Protein AF-A0A967K920-F1 (afdb_monomer)

Nearest PDB structures (foldseek):
  4u1y-assembly1_A  TM=2.095E-01  e=6.177E-01  Rattus norvegicus
  4u1w-assembly1_C  TM=1.946E-01  e=2.085E+00  Rattus norvegicus
  5ide-assembly1_A  TM=2.435E-01  e=7.902E+00  Rattus norvegicus
  5idf-assembly1_C  TM=2.435E-01  e=7.902E+00  Rattus norvegicus
  5idf-assembly1_A  TM=2.435E-01  e=7.902E+00  Rattus norvegicus

Radius of gyration: 41.22 Å; Cα contacts (8 Å, |Δi|>4): 452; chains: 1; bounding box: 124×127×59 Å

Sequence (275 aa):
MLRKKKKQIPRHKKYRQRIAPKRKGRLFDITLIALSALVLILLGSTAIRLATGVTKEIKQELTILRVQIANGSGINGAAGKMADWVKKQSSETLKYDVIDITNFEGPPIPQTIVLVRDSMALSKTDMISQQLGIPKSNISMSEIENNFLALDITIVVGKDYEKYESHPELILTEVLNGCGIKGAANQFAIHLTQLSDEQMTFEITKTENFKNFDVSESMILIKTGKGEGVSARLARKLDIKENNIIDDRSGKEAPQSDLTIVVGHDWGKRLTASN

Foldseek 3Di:
DDDDDDDDDDDDDDDDDDPDPDPDDVVVVVVVVVVVVVVVVVVVVVVCCVVVVPPVPPVQAADEFEEEEAALAPDPCLSVLLVVLQQVLADPRYGYDHQYYYYDPDHAAAAKAKEFADPVVVVCLVVCCVSQVPDSVRYYYDHDPDPPVVGGMYIHHHNPSVLSNDQAAEFEEEEAQQQQDPCLSVVVLVLQQVVGDNHHGYDHPYYYYDPHNAAAAKAKEAQDVSLVVCVVVLCLQQVNDPVRYHHPNPDPDRDPGRMYIHQHPCSVVSSVRGD

Secondary structure (DSSP, 8-state):
--------PPP--------------HHHHHHHHHHHHHHHHHHHHHHHHHHTT-------PPEEEEEEEEE-SS-TTHHHHHHHHHHHT--SSEEEEEEEEEE-SSSPPSS-EEEE-SHHHHHTHHHHHHHHT--GGGEEE---S--TT--SEEEEE-TTGGGGT-PPEEEEEEEEE-S--TTHHHHHHHHHHHT--SSEEEEEEEEEE-SSS--SS-EEEE-SHHHHHHHHHHHHHHT--GGGEEE-TT-SS--S-SEEEEE-TTHHHHTT---

pLDDT: mean 85.79, std 14.51, range [40.69, 98.19]

Mean predicted aligned error: 16.42 Å

Solvent-accessible surface area (backbone atoms only — not comparable to full-atom values): 15591 Å² total; per-residue (Å²): 135,86,83,88,86,79,89,82,88,81,82,84,78,83,78,81,81,76,81,73,81,79,75,79,58,69,64,59,59,52,53,51,52,53,52,52,51,51,52,50,51,52,52,49,53,51,49,46,50,65,72,67,59,71,64,76,76,74,76,67,68,66,42,76,40,31,28,31,27,22,29,20,36,81,55,89,63,51,30,59,48,41,51,58,39,51,46,69,51,39,53,86,47,43,32,50,42,78,77,45,78,49,73,40,96,66,76,64,35,70,59,54,32,37,36,27,48,42,73,70,49,54,77,38,45,69,58,51,23,63,60,66,72,40,59,67,91,39,47,45,82,44,87,64,102,72,63,86,83,62,50,30,33,34,39,37,32,9,61,50,46,70,76,52,66,46,75,41,46,76,39,35,27,31,24,21,22,10,39,66,56,89,60,50,24,59,56,48,51,56,49,47,47,67,68,37,52,71,65,33,34,52,42,74,73,45,73,49,73,37,98,54,51,77,31,66,63,41,33,41,34,24,38,37,74,71,21,55,78,44,45,70,60,52,26,60,48,40,70,38,56,75,90,36,54,41,88,53,62,84,60,98,60,86,67,89,30,21,29,37,39,40,35,11,66,46,44,74,60,34,76,70,42,77,129

Structure (mmCIF, N/CA/C/O backbone):
data_AF-A0A967K920-F1
#
_entry.id   AF-A0A967K920-F1
#
loop_
_atom_site.group_PDB
_atom_site.id
_atom_site.type_symbol
_atom_site.label_atom_id
_atom_site.label_alt_id
_atom_site.label_comp_id
_atom_site.label_asym_id
_atom_site.label_entity_id
_atom_site.label_seq_id
_atom_site.pdbx_PDB_ins_code
_atom_site.Cartn_x
_atom_site.Cartn_y
_atom_site.Cartn_z
_atom_site.occupancy
_atom_site.B_iso_or_equiv
_atom_site.auth_seq_id
_atom_site.auth_comp_id
_atom_site.auth_asym_id
_atom_site.auth_atom_id
_atom_site.pdbx_PDB_model_num
ATOM 1 N N . MET A 1 1 ? 92.019 106.191 -26.341 1.00 41.38 1 MET A N 1
ATOM 2 C CA . MET A 1 1 ? 92.728 106.244 -25.040 1.00 41.38 1 MET A CA 1
ATOM 3 C C . MET A 1 1 ? 91.702 106.200 -23.908 1.00 41.38 1 MET A C 1
ATOM 5 O O . MET A 1 1 ? 90.679 106.846 -24.047 1.00 41.38 1 MET A O 1
ATOM 9 N N . LEU A 1 2 ? 92.025 105.487 -22.817 1.00 42.81 2 LEU A N 1
ATOM 10 C CA . LEU A 1 2 ? 91.418 105.524 -21.463 1.00 42.81 2 LEU A CA 1
ATOM 11 C C . LEU A 1 2 ? 90.021 104.882 -21.291 1.00 42.81 2 LEU A C 1
ATOM 13 O O . LEU A 1 2 ? 89.016 105.387 -21.759 1.00 42.81 2 LEU A O 1
ATOM 17 N N . ARG A 1 3 ? 89.932 103.656 -20.753 1.00 40.69 3 ARG A N 1
ATOM 18 C CA . ARG A 1 3 ? 90.040 103.208 -19.336 1.00 40.69 3 ARG A CA 1
ATOM 19 C C . ARG A 1 3 ? 88.731 103.330 -18.535 1.00 40.69 3 ARG A C 1
ATOM 21 O O . ARG A 1 3 ? 88.373 104.401 -18.075 1.00 40.69 3 ARG A O 1
ATOM 28 N N . LYS A 1 4 ? 88.211 102.136 -18.211 1.00 48.41 4 LYS A N 1
ATOM 29 C CA . LYS A 1 4 ? 87.633 101.678 -16.929 1.00 48.41 4 LYS A CA 1
ATOM 30 C C . LYS A 1 4 ? 86.486 102.498 -16.321 1.00 48.41 4 LYS A C 1
ATOM 32 O O . LYS A 1 4 ? 86.715 103.578 -15.796 1.00 48.41 4 LYS A O 1
ATOM 37 N N . LYS A 1 5 ? 85.375 101.806 -16.038 1.00 49.28 5 LYS A N 1
ATOM 38 C CA . LYS A 1 5 ? 84.833 101.767 -14.669 1.00 49.28 5 LYS A CA 1
ATOM 39 C C . LYS A 1 5 ? 84.121 100.446 -14.364 1.00 49.28 5 LYS A C 1
ATOM 41 O O . LYS A 1 5 ? 83.571 99.779 -15.226 1.00 49.28 5 LYS A O 1
ATOM 46 N N . LYS A 1 6 ? 84.304 100.056 -13.107 1.00 45.75 6 LYS A N 1
ATOM 47 C CA . LYS A 1 6 ? 84.077 98.770 -12.444 1.00 45.75 6 LYS A CA 1
ATOM 48 C C . LYS A 1 6 ? 82.687 98.736 -11.795 1.00 45.75 6 LYS A C 1
ATOM 50 O O . LYS A 1 6 ? 82.312 99.748 -11.216 1.00 45.75 6 LYS A O 1
ATOM 55 N N . LYS A 1 7 ? 82.159 97.507 -11.650 1.00 45.91 7 LYS A N 1
ATOM 56 C CA . LYS A 1 7 ? 81.244 97.016 -10.585 1.00 45.91 7 LYS A CA 1
ATOM 57 C C . LYS A 1 7 ? 79.813 97.604 -10.638 1.00 45.91 7 LYS A C 1
ATOM 59 O O . LYS A 1 7 ? 79.628 98.726 -11.059 1.00 45.91 7 LYS A O 1
ATOM 64 N N . GLN A 1 8 ? 78.746 96.915 -10.236 1.00 55.66 8 GLN A N 1
ATOM 65 C CA . GLN A 1 8 ? 78.571 95.949 -9.151 1.00 55.66 8 GLN A CA 1
ATOM 66 C C . GLN A 1 8 ? 77.552 94.863 -9.532 1.00 55.66 8 GLN A C 1
ATOM 68 O O . GLN A 1 8 ? 76.632 95.096 -10.307 1.00 55.66 8 GLN A O 1
ATOM 73 N N . ILE A 1 9 ? 77.726 93.684 -8.936 1.00 54.56 9 ILE A N 1
ATOM 74 C CA . ILE A 1 9 ? 76.842 92.518 -9.034 1.00 54.56 9 ILE A CA 1
ATOM 75 C C . ILE A 1 9 ? 75.607 92.744 -8.143 1.00 54.56 9 ILE A C 1
ATOM 77 O O . ILE A 1 9 ? 75.791 92.963 -6.941 1.00 54.56 9 ILE A O 1
ATOM 81 N N . PRO A 1 10 ? 74.366 92.621 -8.650 1.00 54.69 10 PRO A N 1
ATOM 82 C CA . PRO A 1 10 ? 73.193 92.517 -7.798 1.00 54.69 10 PRO A CA 1
ATOM 83 C C . PRO A 1 10 ? 72.917 91.059 -7.395 1.00 54.69 10 PRO A C 1
ATOM 85 O O . PRO A 1 10 ? 72.967 90.124 -8.191 1.00 54.69 10 PRO A O 1
ATOM 88 N N . ARG A 1 11 ? 72.628 90.891 -6.104 1.00 54.38 11 ARG A N 1
ATOM 89 C CA . ARG A 1 11 ? 72.322 89.637 -5.404 1.00 54.38 11 ARG A CA 1
ATOM 90 C C . ARG A 1 11 ? 71.086 88.943 -5.999 1.00 54.38 11 ARG A C 1
ATOM 92 O O . ARG A 1 11 ? 69.997 89.514 -5.989 1.00 54.38 11 ARG A O 1
ATOM 99 N N . HIS A 1 12 ? 71.231 87.687 -6.427 1.00 51.94 12 HIS A N 1
ATOM 100 C CA . HIS A 1 12 ? 70.105 86.828 -6.809 1.00 51.94 12 HIS A CA 1
ATOM 101 C C . HIS A 1 12 ? 69.203 86.550 -5.593 1.00 51.94 12 HIS A C 1
ATOM 103 O O . HIS A 1 12 ? 69.591 85.858 -4.650 1.00 51.94 12 HIS A O 1
ATOM 109 N N . LYS A 1 13 ? 67.979 87.089 -5.614 1.00 54.69 13 LYS A N 1
ATOM 110 C CA . LYS A 1 13 ? 66.916 86.752 -4.657 1.00 54.69 13 LYS A CA 1
ATOM 111 C C . LYS A 1 13 ? 66.439 85.319 -4.924 1.00 54.69 13 LYS A C 1
ATOM 113 O O . LYS A 1 13 ? 65.968 85.020 -6.018 1.00 54.69 13 LYS A O 1
ATOM 118 N N . LYS A 1 14 ? 66.541 84.437 -3.923 1.00 49.41 14 LYS A N 1
ATOM 119 C CA . LYS A 1 14 ? 65.954 83.087 -3.955 1.00 49.41 14 LYS A CA 1
ATOM 120 C C . LYS A 1 14 ? 64.426 83.199 -3.968 1.00 49.41 14 LYS A C 1
ATOM 122 O O . LYS A 1 14 ? 63.822 83.532 -2.950 1.00 49.41 14 LYS A O 1
ATOM 127 N N . TYR A 1 15 ? 63.804 82.911 -5.106 1.00 53.47 15 TYR A N 1
ATOM 128 C CA . TYR A 1 15 ? 62.360 82.711 -5.191 1.00 53.47 15 TYR A CA 1
ATOM 129 C C . TYR A 1 15 ? 62.012 81.352 -4.566 1.00 53.47 15 TYR A C 1
ATOM 131 O O . TYR A 1 15 ? 62.400 80.306 -5.083 1.00 53.47 15 TYR A O 1
ATOM 139 N N . ARG A 1 16 ? 61.282 81.355 -3.442 1.00 54.47 16 ARG A N 1
ATOM 140 C CA . ARG A 1 16 ? 60.576 80.164 -2.945 1.00 54.47 16 ARG A CA 1
ATOM 141 C C . ARG A 1 16 ? 59.532 79.777 -3.995 1.00 54.47 16 ARG A C 1
ATOM 143 O O . ARG A 1 16 ? 58.532 80.476 -4.143 1.00 54.47 16 ARG A O 1
ATOM 150 N N . GLN A 1 17 ? 59.752 78.681 -4.715 1.00 59.62 17 GLN A N 1
ATOM 151 C CA . GLN A 1 17 ? 58.713 78.083 -5.548 1.00 59.62 17 GLN A CA 1
ATOM 152 C C . GLN A 1 17 ? 57.606 77.553 -4.627 1.00 59.62 17 GLN A C 1
ATOM 154 O O . GLN A 1 17 ? 57.803 76.600 -3.878 1.00 59.62 17 GLN A O 1
ATOM 159 N N . ARG A 1 18 ? 56.438 78.203 -4.646 1.00 50.94 18 ARG A N 1
ATOM 160 C CA . ARG A 1 18 ? 55.206 77.625 -4.104 1.00 50.94 18 ARG A CA 1
ATOM 161 C C . ARG A 1 18 ? 54.804 76.485 -5.040 1.00 50.94 18 ARG A C 1
ATOM 163 O O . ARG A 1 18 ? 54.475 76.741 -6.194 1.00 50.94 18 ARG A O 1
ATOM 170 N N . ILE A 1 19 ? 54.844 75.245 -4.559 1.00 59.88 19 ILE A N 1
ATOM 171 C CA . ILE A 1 19 ? 54.262 74.103 -5.270 1.00 59.88 19 ILE A CA 1
ATOM 172 C C . ILE A 1 19 ? 52.748 74.340 -5.300 1.00 59.88 19 ILE A C 1
ATOM 174 O O . ILE A 1 19 ? 52.085 74.276 -4.267 1.00 59.88 19 ILE A O 1
ATOM 178 N N . ALA A 1 20 ? 52.208 74.694 -6.466 1.00 58.19 20 ALA A N 1
ATOM 179 C CA . ALA A 1 20 ? 50.768 74.800 -6.657 1.00 58.19 20 ALA A CA 1
ATOM 180 C C . ALA A 1 20 ? 50.135 73.402 -6.512 1.00 58.19 20 ALA A C 1
ATOM 182 O O . ALA A 1 20 ? 50.687 72.436 -7.051 1.00 58.19 20 ALA A O 1
ATOM 183 N N . PRO A 1 21 ? 48.996 73.251 -5.813 1.00 58.38 21 PRO A N 1
ATOM 184 C CA . PRO A 1 21 ? 48.334 71.958 -5.712 1.00 58.38 21 PRO A CA 1
ATOM 185 C C . PRO A 1 21 ? 47.881 71.516 -7.109 1.00 58.38 21 PRO A C 1
ATOM 187 O O . PRO A 1 21 ? 47.120 72.219 -7.779 1.00 58.38 21 PRO A O 1
ATOM 190 N N . LYS A 1 22 ? 48.359 70.350 -7.566 1.00 60.91 22 LYS A N 1
ATOM 19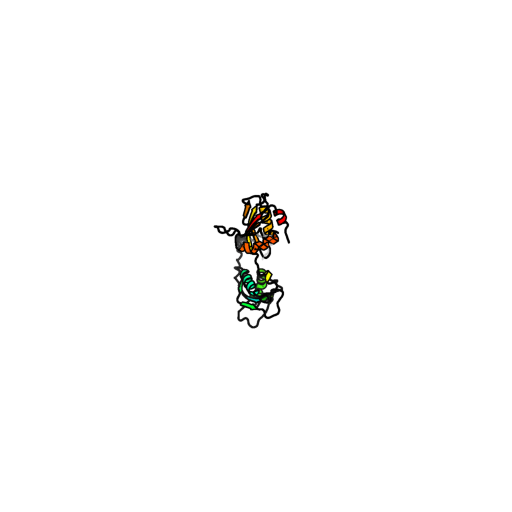1 C CA . LYS A 1 22 ? 47.875 69.708 -8.796 1.00 60.91 22 LYS A CA 1
ATOM 192 C C . LYS A 1 22 ? 46.365 69.497 -8.655 1.00 60.91 22 LYS A C 1
ATOM 194 O O . LYS A 1 22 ? 45.931 68.681 -7.845 1.00 60.91 22 LYS A O 1
ATOM 199 N N . ARG A 1 23 ? 45.566 70.235 -9.435 1.00 59.94 23 ARG A N 1
ATOM 200 C CA . ARG A 1 23 ? 44.123 69.997 -9.567 1.00 59.94 23 ARG A CA 1
ATOM 201 C C . ARG A 1 23 ? 43.935 68.550 -10.027 1.00 59.94 23 ARG A C 1
ATOM 203 O O . ARG A 1 23 ? 44.328 68.222 -11.144 1.00 59.94 23 ARG A O 1
ATOM 210 N N . LYS A 1 24 ? 43.377 67.687 -9.169 1.00 62.25 24 LYS A N 1
ATOM 211 C CA . LYS A 1 24 ? 42.912 66.359 -9.588 1.00 62.25 24 LYS A CA 1
ATOM 212 C C . LYS A 1 24 ? 41.932 66.570 -10.746 1.00 62.25 24 LYS A C 1
ATOM 214 O O . LYS A 1 24 ? 41.035 67.408 -10.658 1.00 62.25 24 LYS A O 1
ATOM 219 N N . GLY A 1 25 ? 42.193 65.914 -11.874 1.00 67.75 25 GLY A N 1
ATOM 220 C CA . GLY A 1 25 ? 41.386 66.080 -13.077 1.00 67.75 25 GLY A CA 1
ATOM 221 C C . GLY A 1 25 ? 39.975 65.563 -12.826 1.00 67.75 25 GLY A C 1
ATOM 222 O O . GLY A 1 25 ? 39.824 64.443 -12.351 1.00 67.75 25 GLY A O 1
ATOM 223 N N . ARG A 1 26 ? 38.960 66.358 -13.191 1.00 74.50 26 ARG A N 1
ATOM 224 C CA . ARG A 1 26 ? 37.524 66.024 -13.071 1.00 74.50 26 ARG A CA 1
ATOM 225 C C . ARG A 1 26 ? 37.155 64.643 -13.634 1.00 74.50 26 ARG A C 1
ATOM 227 O O . ARG A 1 26 ? 36.154 64.069 -13.235 1.00 74.50 26 ARG A O 1
ATOM 234 N N . LEU A 1 27 ? 37.969 64.108 -14.546 1.00 73.12 27 LEU A N 1
ATOM 235 C CA . LEU A 1 27 ? 37.824 62.760 -15.094 1.00 73.12 27 LEU A CA 1
ATOM 236 C C . LEU A 1 27 ? 37.874 61.671 -14.016 1.00 73.12 27 LEU A C 1
ATOM 238 O O . LEU A 1 27 ? 37.081 60.742 -14.088 1.00 73.12 27 LEU A O 1
ATOM 242 N N . PHE A 1 28 ? 38.748 61.801 -13.012 1.00 79.75 28 PHE A N 1
ATOM 243 C CA . PHE A 1 28 ? 38.861 60.806 -11.943 1.00 79.75 28 PHE A CA 1
ATOM 244 C C . PHE A 1 28 ? 37.573 60.732 -11.111 1.00 79.75 28 PHE A C 1
ATOM 246 O O . PHE A 1 28 ? 37.082 59.644 -10.808 1.00 79.75 28 PHE A O 1
ATOM 253 N N . ASP A 1 29 ? 36.983 61.890 -10.815 1.00 83.19 29 ASP A N 1
ATOM 254 C CA . ASP A 1 29 ? 35.736 61.980 -10.056 1.00 83.19 29 ASP A CA 1
ATOM 255 C C . ASP A 1 29 ? 34.563 61.392 -10.856 1.00 83.19 29 ASP A C 1
ATOM 257 O O . ASP A 1 29 ? 33.768 60.627 -10.316 1.00 83.19 29 ASP A O 1
ATOM 261 N N . ILE A 1 30 ? 34.500 61.660 -12.167 1.00 88.75 30 ILE A N 1
ATOM 262 C CA . ILE A 1 30 ? 33.479 61.081 -13.055 1.00 88.75 30 ILE A CA 1
ATOM 263 C C . ILE A 1 30 ? 33.623 59.556 -13.135 1.00 88.75 30 ILE A C 1
ATOM 265 O O . ILE A 1 30 ? 32.626 58.844 -13.028 1.00 88.75 30 ILE A O 1
ATOM 269 N N . THR A 1 31 ? 34.847 59.033 -13.279 1.00 90.31 31 THR A N 1
ATOM 270 C CA . THR A 1 31 ? 35.072 57.579 -13.319 1.00 90.31 31 THR A CA 1
ATOM 271 C C . THR A 1 31 ? 34.686 56.898 -12.013 1.00 90.31 31 THR A C 1
ATOM 273 O O . THR A 1 31 ? 34.103 55.819 -12.043 1.00 90.31 31 THR A O 1
ATOM 276 N N . LEU A 1 32 ? 34.950 57.537 -10.870 1.00 90.81 32 LEU A N 1
ATOM 277 C CA . LEU A 1 32 ? 34.585 57.000 -9.562 1.00 90.81 32 LEU A CA 1
ATOM 278 C C . LEU A 1 32 ? 33.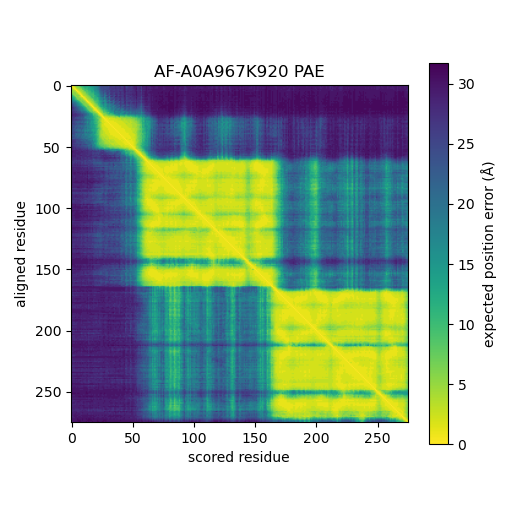061 56.931 -9.390 1.00 90.81 32 LEU A C 1
ATOM 280 O O . LEU A 1 32 ? 32.549 55.923 -8.909 1.00 90.81 32 LEU A O 1
ATOM 284 N N . ILE A 1 33 ? 32.345 57.973 -9.824 1.00 93.56 33 ILE A N 1
ATOM 285 C CA . ILE A 1 33 ? 30.875 58.021 -9.797 1.00 93.56 33 ILE A CA 1
ATOM 286 C C . ILE A 1 33 ? 30.272 56.963 -10.732 1.00 93.56 33 ILE A C 1
ATOM 288 O O . ILE A 1 33 ? 29.310 56.291 -10.371 1.00 93.56 33 ILE A O 1
ATOM 292 N N . ALA A 1 34 ? 30.842 56.776 -11.923 1.00 94.06 34 ALA A N 1
ATOM 293 C CA . ALA A 1 34 ? 30.374 55.748 -12.850 1.00 94.06 34 ALA A CA 1
ATOM 294 C C . ALA A 1 34 ? 30.569 54.333 -12.277 1.00 94.06 34 ALA A C 1
ATOM 296 O O . ALA A 1 34 ? 29.675 53.492 -12.378 1.00 94.06 34 ALA A O 1
ATOM 297 N N . LEU A 1 35 ? 31.714 54.077 -11.632 1.00 94.75 35 LEU A N 1
ATOM 298 C CA . LEU A 1 35 ? 32.008 52.776 -11.033 1.00 94.75 35 LEU A CA 1
ATOM 299 C C . LEU A 1 35 ? 31.097 52.484 -9.833 1.00 94.75 35 LEU A C 1
ATOM 301 O O . LEU A 1 35 ? 30.608 51.365 -9.693 1.00 94.75 35 LEU A O 1
ATOM 305 N N . SER A 1 36 ? 30.829 53.485 -8.988 1.00 94.81 36 SER A N 1
ATOM 306 C CA . SER A 1 36 ? 29.924 53.324 -7.847 1.00 94.81 36 SER A CA 1
ATOM 307 C C . SER A 1 36 ? 28.482 53.082 -8.293 1.00 94.81 36 SER A C 1
ATOM 309 O O . SER A 1 36 ? 27.819 52.198 -7.750 1.00 94.81 36 SER A O 1
ATOM 311 N N . ALA A 1 37 ? 28.017 53.782 -9.332 1.00 96.06 37 ALA A N 1
ATOM 312 C CA . ALA A 1 37 ? 26.705 53.546 -9.926 1.00 96.06 37 ALA A CA 1
ATOM 313 C C . ALA A 1 37 ? 26.579 52.122 -10.495 1.00 96.06 37 ALA A C 1
ATOM 315 O O . ALA A 1 37 ? 25.573 51.457 -10.256 1.00 96.06 37 ALA A O 1
ATOM 316 N N . LEU A 1 38 ? 27.610 51.615 -11.182 1.00 95.81 38 LEU A N 1
ATOM 317 C CA . LEU A 1 38 ? 27.626 50.245 -11.703 1.00 95.81 38 LEU A CA 1
ATOM 318 C C . LEU A 1 38 ? 27.507 49.206 -10.580 1.00 95.81 38 LEU A C 1
ATOM 320 O O . LEU A 1 38 ? 26.711 48.274 -10.684 1.00 95.81 38 LEU A O 1
ATOM 324 N N . VAL A 1 39 ? 28.265 49.381 -9.494 1.00 96.50 39 VAL A N 1
ATOM 325 C CA . VAL A 1 39 ? 28.196 48.487 -8.328 1.00 96.50 39 VAL A CA 1
ATOM 326 C C . VAL A 1 39 ? 26.799 48.513 -7.708 1.00 96.50 39 VAL A C 1
ATOM 328 O O . VAL A 1 39 ? 26.248 47.454 -7.418 1.00 96.50 39 VAL A O 1
ATOM 331 N N . LEU A 1 40 ? 26.186 49.691 -7.563 1.00 95.56 40 LEU A N 1
ATOM 332 C CA . LEU A 1 40 ? 24.824 49.816 -7.036 1.00 95.56 40 LEU A CA 1
ATOM 333 C C . LEU A 1 40 ? 23.780 49.148 -7.939 1.00 95.56 40 LEU A C 1
ATOM 335 O O . LEU A 1 40 ? 22.876 48.495 -7.427 1.00 95.56 40 LEU A O 1
ATOM 339 N N . ILE A 1 41 ? 23.919 49.249 -9.264 1.00 95.62 41 ILE A N 1
ATOM 340 C CA . ILE A 1 41 ? 23.041 48.556 -10.219 1.00 95.62 41 ILE A CA 1
ATOM 341 C C . ILE A 1 41 ? 23.180 47.037 -10.074 1.00 95.62 41 ILE A C 1
ATOM 343 O O . ILE A 1 41 ? 22.174 46.327 -10.057 1.00 95.62 41 ILE A O 1
ATOM 347 N N . LEU A 1 42 ? 24.408 46.527 -9.937 1.00 92.81 42 LEU A N 1
ATOM 348 C CA . LEU A 1 42 ? 24.651 45.096 -9.752 1.00 92.81 42 LEU A CA 1
ATOM 349 C C . LEU A 1 42 ? 24.073 44.592 -8.425 1.00 92.81 42 LEU A C 1
ATOM 351 O O . LEU A 1 42 ? 23.386 43.574 -8.424 1.00 92.81 42 LEU A O 1
ATOM 355 N N . LEU A 1 43 ? 24.290 45.324 -7.328 1.00 92.50 43 LEU A N 1
ATOM 356 C CA . LEU A 1 43 ? 23.737 44.996 -6.010 1.00 92.50 43 LEU A CA 1
ATOM 357 C C . LEU A 1 43 ? 22.206 45.076 -5.988 1.00 92.50 43 LEU A C 1
ATOM 359 O O . LEU A 1 43 ? 21.550 44.216 -5.409 1.00 92.50 43 LEU A O 1
ATOM 363 N N . GLY A 1 44 ? 21.623 46.080 -6.645 1.00 92.12 44 GLY A N 1
ATOM 364 C CA . GLY A 1 44 ? 20.175 46.195 -6.793 1.00 92.12 44 GLY A CA 1
ATOM 365 C C . GLY A 1 44 ? 19.595 45.040 -7.608 1.00 92.12 44 GLY A C 1
ATOM 366 O O . GLY A 1 44 ? 18.604 44.440 -7.210 1.00 92.12 44 GLY A O 1
ATOM 367 N N . SER A 1 45 ? 20.246 44.668 -8.712 1.00 86.31 45 SER A N 1
ATOM 368 C CA . SER A 1 45 ? 19.831 43.549 -9.565 1.00 86.31 45 SER A CA 1
ATOM 369 C C . SER A 1 45 ? 19.884 42.204 -8.834 1.00 86.31 45 SER A C 1
ATOM 371 O O . SER A 1 45 ? 18.950 41.406 -8.936 1.00 86.31 45 SER A O 1
ATOM 373 N N . THR A 1 46 ? 20.936 41.948 -8.050 1.00 84.50 46 THR A N 1
ATOM 374 C CA . THR A 1 46 ? 21.030 40.724 -7.241 1.00 84.50 46 THR A CA 1
ATOM 375 C C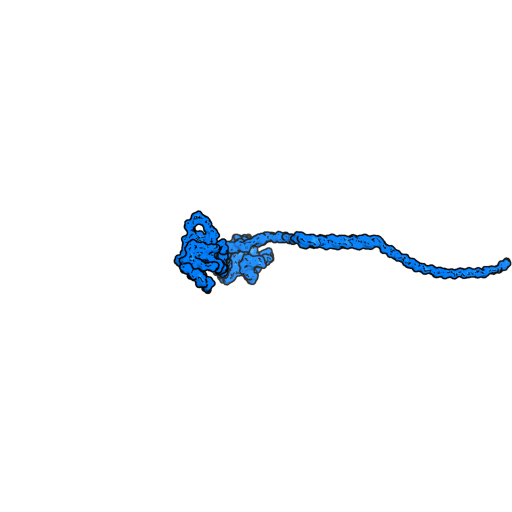 . THR A 1 46 ? 20.022 40.717 -6.096 1.00 84.50 46 THR A C 1
ATOM 377 O O . THR A 1 46 ? 19.383 39.690 -5.880 1.00 84.50 46 THR A O 1
ATOM 380 N N . ALA A 1 47 ? 19.810 41.847 -5.416 1.00 85.56 47 ALA A N 1
ATOM 381 C CA . ALA A 1 47 ? 18.792 41.971 -4.373 1.00 85.56 47 ALA A CA 1
ATOM 382 C C . ALA A 1 47 ? 17.378 41.744 -4.925 1.00 85.56 47 ALA A C 1
ATOM 384 O O . ALA A 1 47 ? 16.604 41.010 -4.318 1.00 85.56 47 ALA A O 1
ATOM 385 N N . ILE A 1 48 ? 17.064 42.296 -6.103 1.00 83.75 48 ILE A N 1
ATOM 386 C CA . ILE A 1 48 ? 15.793 42.043 -6.791 1.00 83.75 48 ILE A CA 1
ATOM 387 C C . ILE A 1 48 ? 15.671 40.558 -7.121 1.00 83.75 48 ILE A C 1
ATOM 389 O O . ILE A 1 48 ? 14.653 39.978 -6.783 1.00 83.75 48 ILE A O 1
ATOM 393 N N . ARG A 1 49 ? 16.697 39.910 -7.692 1.00 77.81 49 ARG A N 1
ATOM 394 C CA . ARG A 1 49 ? 16.663 38.462 -7.982 1.00 77.81 49 ARG A CA 1
ATOM 395 C C . ARG A 1 49 ? 16.431 37.593 -6.743 1.00 77.81 49 ARG A C 1
ATOM 397 O O . ARG A 1 49 ? 15.743 36.582 -6.847 1.00 77.81 49 ARG A O 1
ATOM 404 N N . LEU A 1 50 ? 17.005 37.968 -5.599 1.00 76.75 50 LEU A N 1
ATOM 405 C CA . LEU A 1 50 ? 16.804 37.271 -4.325 1.00 76.75 50 LEU A CA 1
ATOM 406 C C . LEU A 1 50 ? 15.400 37.520 -3.755 1.00 76.75 50 LEU A C 1
ATOM 408 O O . LEU A 1 50 ? 14.775 36.592 -3.256 1.00 76.75 50 LEU A O 1
ATOM 412 N N . ALA A 1 51 ? 14.896 38.753 -3.851 1.00 76.38 51 ALA A N 1
ATOM 413 C CA . ALA A 1 51 ? 13.596 39.147 -3.310 1.00 76.38 51 ALA A CA 1
ATOM 414 C C . ALA A 1 51 ? 12.414 38.667 -4.162 1.00 76.38 51 ALA A C 1
ATOM 416 O O . ALA A 1 51 ? 11.377 38.301 -3.620 1.00 76.38 51 ALA A O 1
ATOM 417 N N . THR A 1 52 ? 12.554 38.655 -5.490 1.00 71.06 52 THR A N 1
ATOM 418 C CA . THR A 1 52 ? 11.503 38.188 -6.404 1.00 71.06 52 THR A CA 1
ATOM 419 C C . THR A 1 52 ? 11.461 36.675 -6.530 1.00 71.06 52 THR A C 1
ATOM 421 O O . THR A 1 52 ? 10.589 36.171 -7.232 1.00 71.06 52 THR A O 1
ATOM 424 N N . GLY A 1 53 ? 12.373 35.953 -5.865 1.00 54.84 53 GLY A N 1
ATOM 425 C CA . GLY A 1 53 ? 12.342 34.498 -5.811 1.00 54.84 53 GLY A CA 1
ATOM 426 C C . GLY A 1 53 ? 12.228 33.877 -7.196 1.00 54.84 53 GLY A C 1
ATOM 427 O O . GLY A 1 53 ? 11.504 32.902 -7.354 1.00 54.84 53 GLY A O 1
ATOM 428 N N . VAL A 1 54 ? 12.903 34.444 -8.208 1.00 52.31 54 VAL A N 1
ATOM 429 C CA . VAL A 1 54 ? 12.987 33.833 -9.542 1.00 52.31 54 VAL A CA 1
ATOM 430 C C . VAL A 1 54 ? 13.922 32.632 -9.430 1.00 52.31 54 VAL A C 1
ATOM 432 O O . VAL A 1 54 ? 15.033 32.600 -9.958 1.00 52.31 54 VAL A O 1
ATOM 435 N N . THR A 1 55 ? 13.476 31.620 -8.695 1.00 55.91 55 THR A N 1
ATOM 436 C CA . THR A 1 55 ? 13.802 30.249 -9.006 1.00 55.91 55 THR A CA 1
ATOM 437 C C . THR A 1 55 ? 13.331 30.068 -10.438 1.00 55.91 55 THR A C 1
ATOM 439 O O . THR A 1 55 ? 12.150 30.205 -10.750 1.00 55.91 55 THR A O 1
ATOM 442 N N . LYS A 1 56 ? 14.262 29.812 -11.360 1.00 48.44 56 LYS A N 1
ATOM 443 C CA . LYS A 1 56 ? 13.871 29.089 -12.566 1.00 48.44 56 LYS A CA 1
ATOM 444 C C . LYS A 1 56 ? 13.192 27.830 -12.042 1.00 48.44 56 LYS A C 1
ATOM 446 O O . LYS A 1 56 ? 13.886 26.971 -11.502 1.00 48.44 56 LYS A O 1
ATOM 451 N N . GLU A 1 57 ? 11.869 27.751 -12.132 1.00 49.62 57 GLU A N 1
ATOM 452 C CA . GLU A 1 57 ? 11.186 26.470 -12.084 1.00 49.62 57 GLU A CA 1
ATOM 453 C C . GLU A 1 57 ? 11.840 25.647 -13.188 1.00 49.62 57 GLU A C 1
ATOM 455 O O . GLU A 1 57 ? 11.626 25.873 -14.382 1.00 49.62 57 GLU A O 1
ATOM 460 N N . ILE A 1 58 ? 12.755 24.760 -12.799 1.00 54.12 58 ILE A N 1
ATOM 461 C CA . ILE A 1 58 ? 13.193 23.694 -13.679 1.00 54.12 58 ILE A CA 1
ATOM 462 C C . ILE A 1 58 ? 11.941 22.847 -13.794 1.00 54.12 58 ILE A C 1
ATOM 464 O O . ILE A 1 58 ? 11.658 22.039 -12.914 1.00 54.12 58 ILE A O 1
ATOM 468 N N . LYS A 1 59 ? 11.140 23.124 -14.823 1.00 50.81 59 LYS A N 1
ATOM 469 C CA . LYS A 1 59 ? 10.008 22.301 -15.211 1.00 50.81 59 LYS A CA 1
ATOM 470 C C . LYS A 1 59 ? 10.604 20.931 -15.509 1.00 50.81 59 LYS A C 1
ATOM 472 O O . LYS A 1 59 ? 11.184 20.733 -16.572 1.00 50.81 59 LYS A O 1
ATOM 477 N N . GLN A 1 60 ? 10.622 20.057 -14.505 1.00 63.72 60 GLN A N 1
ATOM 478 C CA . GLN A 1 60 ? 11.191 18.727 -14.638 1.00 63.72 60 GLN A CA 1
ATOM 479 C C . GLN A 1 60 ? 10.364 18.026 -15.705 1.00 63.72 60 GLN A C 1
ATOM 481 O O . GLN A 1 60 ? 9.156 17.858 -15.552 1.00 63.72 60 GLN A O 1
ATOM 486 N N . GLU A 1 61 ? 11.001 17.728 -16.834 1.00 79.19 61 GLU A N 1
ATOM 487 C CA . GLU A 1 61 ? 10.320 17.085 -17.945 1.00 79.19 61 GLU A CA 1
ATOM 488 C C . GLU A 1 61 ? 9.846 15.700 -17.507 1.00 79.19 61 GLU A C 1
ATOM 490 O O . GLU A 1 61 ? 10.611 14.911 -16.940 1.00 79.19 61 GLU A O 1
ATOM 495 N N . LEU A 1 62 ? 8.565 15.429 -17.760 1.00 86.44 62 LEU A N 1
ATOM 496 C CA . LEU A 1 62 ? 7.958 14.129 -17.524 1.00 86.44 62 LEU A CA 1
ATOM 497 C C . LEU A 1 62 ? 8.747 13.067 -18.294 1.00 86.44 62 LEU A C 1
ATOM 499 O O . LEU A 1 62 ? 8.792 13.080 -19.522 1.00 86.44 62 LEU A O 1
ATOM 503 N N . THR A 1 63 ? 9.343 12.132 -17.561 1.00 91.75 63 THR A N 1
ATOM 504 C CA . THR A 1 63 ? 10.003 10.958 -18.131 1.00 91.75 63 THR A CA 1
ATOM 505 C C . THR A 1 63 ? 9.023 9.789 -18.105 1.00 91.75 63 THR A C 1
ATOM 507 O O . THR A 1 63 ? 8.432 9.506 -17.064 1.00 91.75 63 THR A O 1
ATOM 510 N N . ILE A 1 64 ? 8.838 9.103 -19.232 1.00 94.19 64 ILE A N 1
ATOM 511 C CA . ILE A 1 64 ? 8.023 7.884 -19.309 1.00 94.19 64 ILE A CA 1
ATOM 512 C C . ILE A 1 64 ? 8.982 6.710 -19.466 1.00 94.19 64 ILE A C 1
ATOM 514 O O . ILE A 1 64 ? 9.720 6.674 -20.443 1.00 94.19 64 ILE A O 1
ATOM 518 N N . LEU A 1 65 ? 8.965 5.784 -18.509 1.00 95.44 65 LEU A N 1
ATOM 519 C CA . LEU A 1 65 ? 9.722 4.542 -18.569 1.00 95.44 65 LEU A CA 1
ATOM 520 C C . LEU A 1 65 ? 8.839 3.412 -19.081 1.00 95.44 65 LEU A C 1
ATOM 522 O O . LEU A 1 65 ? 7.777 3.144 -18.521 1.00 95.44 65 LEU A O 1
ATOM 526 N N . ARG A 1 66 ? 9.302 2.722 -20.114 1.00 96.06 66 ARG A N 1
ATOM 527 C CA . ARG A 1 66 ? 8.679 1.541 -20.705 1.00 96.06 66 ARG A CA 1
ATOM 528 C C . ARG A 1 66 ? 9.130 0.303 -19.946 1.00 96.06 66 ARG A C 1
ATOM 530 O O . ARG A 1 66 ? 10.307 -0.054 -19.943 1.00 96.06 66 ARG A O 1
ATOM 537 N N . VAL A 1 67 ? 8.189 -0.341 -19.274 1.00 96.62 67 VAL A N 1
ATOM 538 C CA . VAL A 1 67 ? 8.453 -1.366 -18.265 1.00 96.62 67 VAL A CA 1
ATOM 539 C C . VAL A 1 67 ? 7.984 -2.729 -18.747 1.00 96.62 67 VAL A C 1
ATOM 541 O O . VAL A 1 67 ? 6.850 -2.881 -19.201 1.00 96.62 67 VAL A O 1
ATOM 544 N N . GLN A 1 68 ? 8.831 -3.739 -18.573 1.00 96.81 68 GLN A N 1
ATOM 545 C CA . GLN A 1 68 ? 8.416 -5.141 -18.580 1.00 96.81 68 GLN A CA 1
ATOM 546 C C . GLN A 1 68 ? 8.339 -5.660 -17.146 1.00 96.81 68 GLN A C 1
ATOM 548 O O . GLN A 1 68 ? 9.242 -5.405 -16.349 1.00 96.81 68 GLN A O 1
ATOM 553 N N . ILE A 1 69 ? 7.295 -6.419 -16.825 1.00 97.56 69 ILE A N 1
ATOM 554 C CA . ILE A 1 69 ? 7.171 -7.118 -15.545 1.00 97.56 69 ILE A CA 1
ATOM 555 C C . ILE A 1 69 ? 7.337 -8.617 -15.789 1.00 97.56 69 ILE A C 1
ATOM 557 O O . ILE A 1 69 ? 6.534 -9.231 -16.487 1.00 97.56 69 ILE A O 1
ATOM 561 N N . ALA A 1 70 ? 8.377 -9.217 -15.217 1.00 97.19 70 ALA A N 1
ATOM 562 C CA . ALA A 1 70 ? 8.661 -10.641 -15.346 1.00 97.19 70 ALA A CA 1
ATOM 563 C C . ALA A 1 70 ? 8.398 -11.360 -14.018 1.00 97.19 70 ALA A C 1
ATOM 565 O O . ALA A 1 70 ? 8.941 -10.988 -12.978 1.00 97.19 70 ALA A O 1
ATOM 566 N N . ASN A 1 71 ? 7.577 -12.40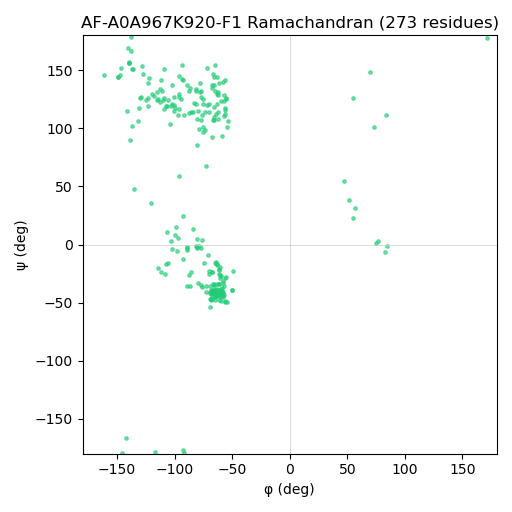8 -14.032 1.00 97.12 71 ASN A N 1
ATOM 567 C CA . ASN A 1 71 ? 7.296 -13.201 -12.843 1.00 97.12 71 ASN A CA 1
ATOM 568 C C . ASN A 1 71 ? 8.474 -14.121 -12.500 1.00 97.12 71 ASN A C 1
ATOM 570 O O . ASN A 1 71 ? 8.581 -15.216 -13.046 1.00 97.12 71 ASN A O 1
ATOM 574 N N . GLY A 1 72 ? 9.332 -13.691 -11.579 1.00 97.12 72 GLY A N 1
ATOM 575 C CA . GLY A 1 72 ? 10.394 -14.514 -10.999 1.00 97.12 72 GLY A CA 1
ATOM 576 C C . GLY A 1 72 ? 10.021 -15.145 -9.661 1.00 97.12 72 GLY A C 1
ATOM 577 O O . GLY A 1 72 ? 10.872 -15.757 -9.036 1.00 97.12 72 GLY A O 1
ATOM 578 N N . SER A 1 73 ? 8.784 -15.008 -9.182 1.00 95.69 73 SER A N 1
ATOM 579 C CA . SER A 1 73 ? 8.402 -15.448 -7.831 1.00 95.69 73 SER A CA 1
ATOM 580 C C . SER A 1 73 ? 7.997 -16.926 -7.779 1.00 95.69 73 SER A C 1
ATOM 582 O O . SER A 1 73 ? 8.063 -17.558 -6.724 1.00 95.69 73 SER A O 1
ATOM 584 N N . GLY A 1 74 ? 7.565 -17.477 -8.920 1.00 90.94 74 GLY A N 1
ATOM 585 C CA . GLY A 1 74 ? 6.902 -18.780 -9.012 1.00 90.94 74 GLY A CA 1
ATOM 586 C C . GLY A 1 74 ? 5.433 -18.771 -8.562 1.00 90.94 74 GLY A C 1
ATOM 587 O O . GLY A 1 74 ? 4.803 -19.825 -8.539 1.00 90.94 74 GLY A O 1
ATOM 588 N N . ILE A 1 75 ? 4.878 -17.608 -8.206 1.00 92.62 75 ILE A N 1
ATOM 589 C CA . ILE A 1 75 ? 3.498 -17.447 -7.737 1.00 92.62 75 ILE A CA 1
ATOM 590 C C . ILE A 1 75 ? 2.631 -16.933 -8.884 1.00 92.62 75 ILE A C 1
ATOM 592 O O . ILE A 1 75 ? 2.938 -15.921 -9.519 1.00 92.62 75 ILE A O 1
ATOM 596 N N . ASN A 1 76 ? 1.526 -17.624 -9.159 1.00 91.81 76 ASN A N 1
ATOM 597 C CA . ASN A 1 76 ? 0.608 -17.238 -10.226 1.00 91.81 76 ASN A CA 1
ATOM 598 C C . ASN A 1 76 ? -0.003 -15.855 -9.958 1.00 91.81 76 ASN A C 1
ATOM 600 O O . ASN A 1 76 ? -0.506 -15.580 -8.873 1.00 91.81 76 ASN A O 1
ATOM 604 N N . GLY A 1 77 ? 0.031 -14.984 -10.968 1.00 88.81 77 GLY A N 1
ATOM 605 C CA . GLY A 1 77 ? -0.554 -13.641 -10.900 1.00 88.81 77 GLY A CA 1
ATOM 606 C C . GLY A 1 77 ? 0.313 -12.568 -10.229 1.00 88.81 77 GLY A C 1
ATOM 607 O O . GLY A 1 77 ? -0.043 -11.395 -10.316 1.00 88.81 77 GLY A O 1
ATOM 608 N N . ALA A 1 78 ? 1.465 -12.915 -9.639 1.00 93.12 78 ALA A N 1
ATOM 609 C CA . ALA A 1 78 ? 2.346 -11.948 -8.971 1.00 93.12 78 ALA A CA 1
ATOM 610 C C . ALA A 1 78 ? 2.794 -10.803 -9.901 1.00 93.12 78 ALA A C 1
ATOM 612 O O . ALA A 1 78 ? 2.734 -9.634 -9.528 1.00 93.12 78 ALA A O 1
ATOM 613 N N . ALA A 1 79 ? 3.164 -11.118 -11.148 1.00 95.56 79 ALA A N 1
ATOM 614 C CA . ALA A 1 79 ? 3.543 -10.103 -12.135 1.00 95.56 79 ALA A CA 1
ATOM 615 C C . ALA A 1 79 ? 2.379 -9.185 -12.546 1.00 95.56 79 ALA A C 1
ATOM 617 O O . ALA A 1 79 ? 2.594 -7.997 -12.763 1.00 95.56 79 ALA A O 1
ATOM 618 N N . GLY A 1 80 ? 1.147 -9.699 -12.601 1.00 93.81 80 GLY A N 1
ATOM 619 C CA . GLY A 1 80 ? -0.035 -8.876 -12.876 1.00 93.81 80 GLY A CA 1
ATOM 620 C C . GLY A 1 80 ? -0.290 -7.861 -11.762 1.00 93.81 80 GLY A C 1
ATOM 621 O O . GLY A 1 80 ? -0.417 -6.669 -12.024 1.00 93.81 80 GLY A O 1
ATOM 622 N N . LYS A 1 81 ? -0.256 -8.318 -10.505 1.00 91.50 81 LYS A N 1
ATOM 623 C CA . LYS A 1 81 ? -0.412 -7.443 -9.332 1.00 91.50 81 LYS A CA 1
ATOM 624 C C . LYS A 1 81 ? 0.692 -6.388 -9.252 1.00 91.50 81 LYS A C 1
ATOM 626 O O . LYS A 1 81 ? 0.409 -5.211 -9.041 1.00 91.50 81 LYS A O 1
ATOM 631 N N . MET A 1 82 ? 1.940 -6.795 -9.493 1.00 94.69 82 MET A N 1
ATOM 632 C CA . MET A 1 82 ? 3.068 -5.866 -9.561 1.00 94.69 82 MET A CA 1
ATOM 633 C C . MET A 1 82 ? 2.868 -4.825 -10.670 1.00 94.69 82 MET A C 1
ATOM 635 O O . MET A 1 82 ? 3.128 -3.648 -10.447 1.00 94.69 82 MET A O 1
ATOM 639 N N . ALA A 1 83 ? 2.376 -5.217 -11.850 1.00 94.81 83 ALA A N 1
ATOM 640 C CA . ALA A 1 83 ? 2.108 -4.278 -12.939 1.00 94.81 83 ALA A CA 1
ATOM 641 C C . ALA A 1 83 ? 1.101 -3.190 -12.535 1.00 94.81 83 ALA A C 1
ATOM 643 O O . ALA A 1 83 ? 1.316 -2.011 -12.826 1.00 94.81 83 ALA A O 1
ATOM 644 N N . ASP A 1 84 ? 0.026 -3.567 -11.842 1.00 91.62 84 ASP A N 1
ATOM 645 C CA . ASP A 1 84 ? -0.970 -2.615 -11.345 1.00 91.62 84 ASP A CA 1
ATOM 646 C C . ASP A 1 84 ? -0.389 -1.683 -10.282 1.00 91.62 84 ASP A C 1
ATOM 648 O O . ASP A 1 84 ? -0.685 -0.486 -10.269 1.00 91.62 84 ASP A O 1
ATOM 652 N N . TRP A 1 85 ? 0.457 -2.212 -9.403 1.00 91.00 85 TRP A N 1
ATOM 653 C CA . TRP A 1 85 ? 1.119 -1.422 -8.377 1.00 91.00 85 TRP A CA 1
ATOM 654 C C . TRP A 1 85 ? 2.138 -0.435 -8.963 1.00 91.00 85 TRP A C 1
ATOM 656 O O . TRP A 1 85 ? 2.074 0.752 -8.652 1.00 91.00 85 TRP A O 1
ATOM 666 N N . VAL A 1 86 ? 3.003 -0.874 -9.883 1.00 93.38 86 VAL A N 1
ATOM 667 C CA . VAL A 1 86 ? 4.002 -0.022 -10.557 1.00 93.38 86 VAL A CA 1
ATOM 668 C C . VAL A 1 86 ? 3.334 1.144 -11.287 1.00 93.38 86 VAL A C 1
ATOM 670 O O . VAL A 1 86 ? 3.794 2.280 -11.192 1.00 93.38 86 VAL A O 1
ATOM 673 N N . LYS A 1 87 ? 2.199 0.907 -11.961 1.00 92.19 87 LYS A N 1
ATOM 674 C CA . LYS A 1 87 ? 1.425 1.984 -12.602 1.00 92.19 87 LYS A CA 1
ATOM 675 C C . LYS A 1 87 ? 0.982 3.047 -11.593 1.00 92.19 87 LYS A C 1
ATOM 677 O O . LYS A 1 87 ? 1.092 4.236 -11.896 1.00 92.19 87 LYS A O 1
ATOM 682 N N . LYS A 1 88 ? 0.530 2.633 -10.401 1.00 89.44 88 LYS A N 1
ATOM 683 C CA . LYS A 1 88 ? 0.100 3.531 -9.311 1.00 89.44 88 LYS A CA 1
ATOM 684 C C . LYS A 1 88 ? 1.252 4.341 -8.708 1.00 89.44 88 LYS A C 1
ATOM 686 O O . LYS A 1 88 ? 0.986 5.414 -8.184 1.00 89.44 88 LYS A O 1
ATOM 691 N N . GLN A 1 89 ? 2.500 3.878 -8.825 1.00 89.44 89 GLN A N 1
ATOM 692 C CA . GLN A 1 89 ? 3.688 4.619 -8.369 1.00 89.44 89 GLN A CA 1
ATOM 693 C C . GLN A 1 89 ? 4.143 5.733 -9.323 1.00 89.44 89 GLN A C 1
ATOM 695 O O . GLN A 1 89 ? 5.119 6.431 -9.044 1.00 89.44 89 GLN A O 1
ATOM 700 N N . SER A 1 90 ? 3.464 5.914 -10.459 1.00 89.62 90 SER A N 1
ATOM 701 C CA . SER A 1 90 ? 3.759 7.016 -11.376 1.00 89.62 90 SER A CA 1
ATOM 702 C C . SER A 1 90 ? 3.540 8.373 -10.696 1.00 89.62 90 SER A C 1
ATOM 704 O O . SER A 1 90 ? 2.543 8.581 -10.010 1.00 89.62 90 SER A O 1
ATOM 706 N N . SER A 1 91 ? 4.440 9.322 -10.938 1.00 86.88 91 SER A N 1
ATOM 707 C CA . SER A 1 91 ? 4.358 10.708 -10.470 1.00 86.88 91 SER A CA 1
ATOM 708 C C . SER A 1 91 ? 4.274 11.696 -11.638 1.00 86.88 91 SER A C 1
ATOM 710 O O . SER A 1 91 ? 4.307 11.315 -12.808 1.00 86.88 91 SER A O 1
ATOM 712 N N . GLU A 1 92 ? 4.218 12.993 -11.322 1.00 84.75 92 GLU A N 1
ATOM 713 C CA . GLU A 1 92 ? 4.255 14.078 -12.315 1.00 84.75 92 GLU A CA 1
ATOM 714 C C . GLU A 1 92 ? 5.551 14.117 -13.141 1.00 84.75 92 GLU A C 1
ATOM 716 O O . GLU A 1 92 ? 5.570 14.681 -14.234 1.00 84.75 92 GLU A O 1
ATOM 721 N N . THR A 1 93 ? 6.637 13.527 -12.633 1.00 84.94 93 THR A N 1
ATOM 722 C CA . THR A 1 93 ? 7.976 13.614 -13.235 1.00 84.94 93 THR A CA 1
ATOM 723 C C . THR A 1 93 ? 8.491 12.277 -13.756 1.00 84.94 93 THR A C 1
ATOM 725 O O . THR A 1 93 ? 9.369 12.261 -14.621 1.00 84.94 93 THR A O 1
ATOM 728 N N . LEU A 1 94 ? 7.936 11.158 -13.279 1.00 90.88 94 LEU A N 1
ATOM 729 C CA . LEU A 1 94 ? 8.309 9.813 -13.704 1.00 90.88 94 LEU A CA 1
ATOM 730 C C . LEU A 1 94 ? 7.072 8.920 -13.794 1.00 90.88 94 LEU A C 1
ATOM 732 O O . LEU A 1 94 ? 6.435 8.632 -12.784 1.00 90.88 94 LEU A O 1
ATOM 736 N N . LYS A 1 95 ? 6.738 8.475 -15.004 1.00 94.81 95 LYS A N 1
ATOM 737 C CA . LYS A 1 95 ? 5.603 7.592 -15.280 1.00 94.81 95 LYS A CA 1
ATOM 738 C C . LYS A 1 95 ? 6.091 6.224 -15.731 1.00 94.81 95 LYS A C 1
ATOM 740 O O . LYS A 1 95 ? 7.017 6.141 -16.531 1.00 94.81 95 LYS A O 1
ATOM 745 N N . TYR A 1 96 ? 5.415 5.174 -15.284 1.00 96.12 96 TYR A N 1
ATOM 746 C CA . TYR A 1 96 ? 5.674 3.808 -15.725 1.00 96.12 96 TYR A CA 1
ATOM 747 C C . TYR A 1 96 ? 4.608 3.367 -16.729 1.00 96.12 96 TYR A C 1
ATOM 749 O O . TYR A 1 96 ? 3.417 3.324 -16.415 1.00 96.12 96 TYR A O 1
ATOM 757 N N . ASP A 1 97 ? 5.036 3.039 -17.943 1.00 96.38 97 ASP A N 1
ATOM 758 C CA . ASP A 1 97 ? 4.202 2.454 -18.986 1.00 96.38 97 ASP A CA 1
ATOM 759 C C . ASP A 1 97 ? 4.514 0.961 -19.097 1.00 96.38 97 ASP A C 1
ATOM 761 O O . ASP A 1 97 ? 5.570 0.569 -19.592 1.00 96.38 97 ASP A O 1
ATOM 765 N N . VAL A 1 98 ? 3.627 0.116 -18.569 1.00 96.62 98 VAL A N 1
ATOM 766 C CA . VAL A 1 98 ? 3.827 -1.338 -18.594 1.00 96.62 98 VAL A CA 1
ATOM 767 C C . VAL A 1 98 ? 3.499 -1.857 -19.989 1.00 96.62 98 VAL A C 1
ATOM 769 O O . VAL A 1 98 ? 2.330 -1.939 -20.363 1.00 96.62 98 VAL A O 1
ATOM 772 N N . ILE A 1 99 ? 4.545 -2.218 -20.728 1.00 97.38 99 ILE A N 1
ATOM 773 C CA . ILE A 1 99 ? 4.473 -2.689 -22.113 1.00 97.38 99 ILE A CA 1
ATOM 774 C C . ILE A 1 99 ? 4.230 -4.194 -22.175 1.00 97.38 99 ILE A C 1
ATOM 776 O O . ILE A 1 99 ? 3.546 -4.664 -23.080 1.00 97.38 99 ILE A O 1
ATOM 780 N N . ASP A 1 100 ? 4.805 -4.945 -21.236 1.00 96.69 100 ASP A N 1
ATOM 781 C CA . ASP A 1 100 ? 4.790 -6.403 -21.287 1.00 96.69 100 ASP A CA 1
ATOM 782 C C . ASP A 1 100 ? 4.752 -7.041 -19.892 1.00 96.69 100 ASP A C 1
ATOM 784 O O . ASP A 1 100 ? 5.333 -6.521 -18.933 1.00 96.69 100 ASP A O 1
ATOM 788 N N . ILE A 1 101 ? 4.061 -8.178 -19.793 1.00 96.88 101 ILE A N 1
ATOM 789 C CA . ILE A 1 101 ? 3.952 -9.003 -18.588 1.00 96.88 101 ILE A CA 1
ATOM 790 C C . ILE A 1 101 ? 4.250 -10.445 -18.989 1.00 96.88 101 ILE A C 1
ATOM 792 O O . ILE A 1 101 ? 3.508 -11.050 -19.760 1.00 96.88 101 ILE A O 1
ATOM 796 N N . THR A 1 102 ? 5.315 -11.010 -18.432 1.00 95.88 102 THR A N 1
ATOM 797 C CA . THR A 1 102 ? 5.819 -12.335 -18.805 1.00 95.88 102 THR A CA 1
ATOM 798 C C . THR A 1 102 ? 6.240 -13.147 -17.577 1.00 95.88 102 THR A C 1
ATOM 800 O O . THR A 1 102 ? 6.164 -12.674 -16.442 1.00 95.88 102 THR A O 1
ATOM 803 N N . ASN A 1 103 ? 6.695 -14.379 -17.788 1.00 96.00 103 ASN A N 1
ATOM 804 C CA . ASN A 1 103 ? 7.364 -15.182 -16.768 1.00 96.00 103 ASN A CA 1
ATOM 805 C C . ASN A 1 103 ? 8.882 -15.049 -16.907 1.00 96.00 103 ASN A C 1
ATOM 807 O O . ASN A 1 103 ? 9.408 -14.932 -18.010 1.00 96.00 103 ASN A O 1
ATOM 811 N N . PHE A 1 104 ? 9.588 -15.060 -15.780 1.00 93.62 104 PHE A N 1
ATOM 812 C CA . PHE A 1 104 ? 11.044 -15.052 -15.779 1.00 93.62 104 PHE A CA 1
ATOM 813 C C . PHE A 1 104 ? 11.580 -16.447 -16.112 1.00 93.62 104 PHE A C 1
ATOM 815 O O . PHE A 1 104 ? 11.160 -17.444 -15.522 1.00 93.62 104 PHE A O 1
ATOM 822 N N . GLU A 1 105 ? 12.530 -16.513 -17.041 1.00 87.38 105 GLU A N 1
ATOM 823 C CA . GLU A 1 105 ? 13.208 -17.751 -17.417 1.00 87.38 105 GLU A CA 1
ATOM 824 C C . GLU A 1 105 ? 14.308 -18.061 -16.392 1.00 87.38 105 GLU A C 1
ATOM 826 O O . GLU A 1 105 ? 15.463 -17.667 -16.534 1.00 87.38 105 GLU A O 1
ATOM 831 N N . GLY A 1 106 ? 13.936 -18.729 -15.300 1.00 89.19 106 GLY A N 1
ATOM 832 C CA . GLY A 1 106 ? 14.879 -19.094 -14.248 1.00 89.19 106 GLY A CA 1
ATOM 833 C C . GLY A 1 106 ? 14.217 -19.665 -12.995 1.00 89.19 106 GLY A C 1
ATOM 834 O O . GLY A 1 106 ? 12.989 -19.755 -12.916 1.00 89.19 106 GLY A O 1
ATOM 835 N N . PRO A 1 107 ? 15.018 -20.076 -11.995 1.00 92.75 107 PRO A N 1
ATOM 836 C CA . PRO A 1 107 ? 14.488 -20.474 -10.699 1.00 92.75 107 PRO A CA 1
ATOM 837 C C . PRO A 1 107 ? 13.836 -19.277 -9.985 1.00 92.75 107 PRO A C 1
ATOM 839 O O . PRO A 1 107 ? 14.244 -18.135 -10.212 1.00 92.75 107 PRO A O 1
ATOM 842 N N . PRO A 1 108 ? 12.875 -19.518 -9.072 1.00 94.88 108 PRO A N 1
ATOM 843 C CA . PRO A 1 108 ? 12.263 -18.447 -8.305 1.00 94.88 108 PRO A CA 1
ATOM 844 C C . PRO A 1 108 ? 13.279 -17.614 -7.515 1.00 94.88 108 PRO A C 1
ATOM 846 O O . PRO A 1 108 ? 14.064 -18.167 -6.739 1.00 94.88 108 PRO A O 1
ATOM 849 N N . ILE A 1 109 ? 13.229 -16.291 -7.656 1.00 96.31 109 ILE A N 1
ATOM 850 C CA . ILE A 1 109 ? 14.142 -15.362 -6.989 1.00 96.31 109 ILE A CA 1
ATOM 851 C C . ILE A 1 109 ? 13.552 -14.862 -5.660 1.00 96.31 109 ILE A C 1
ATOM 853 O O . ILE A 1 109 ? 12.341 -14.649 -5.550 1.00 96.31 109 ILE A O 1
ATOM 857 N N . PRO A 1 110 ? 14.375 -14.681 -4.613 1.00 95.25 110 PRO A N 1
ATOM 858 C CA . PRO A 1 110 ? 13.878 -14.328 -3.285 1.00 95.25 110 PRO A CA 1
ATOM 859 C C . PRO A 1 110 ? 13.384 -12.881 -3.192 1.00 95.25 110 PRO A C 1
ATOM 861 O O . PRO A 1 110 ? 12.417 -12.621 -2.483 1.00 95.25 110 PRO A O 1
ATOM 864 N N . GLN A 1 111 ? 14.032 -11.957 -3.900 1.00 96.75 111 GLN A N 1
ATOM 865 C CA . GLN A 1 111 ? 13.751 -10.527 -3.826 1.00 96.75 111 GLN A CA 1
ATOM 866 C C . GLN A 1 111 ? 13.512 -9.947 -5.210 1.00 96.75 111 GLN A C 1
ATOM 868 O O . GLN A 1 111 ? 14.122 -10.385 -6.184 1.00 96.75 111 GLN A O 1
ATOM 873 N N . THR A 1 112 ? 12.639 -8.951 -5.267 1.00 97.44 112 THR A N 1
ATOM 874 C CA . THR A 1 112 ? 12.343 -8.197 -6.476 1.00 97.44 112 THR A CA 1
ATOM 875 C C . THR A 1 112 ? 13.567 -7.381 -6.886 1.00 97.44 112 THR A C 1
ATOM 877 O O . THR A 1 112 ? 14.221 -6.748 -6.049 1.00 97.44 112 THR A O 1
ATOM 880 N N . ILE A 1 113 ? 13.892 -7.425 -8.177 1.00 96.88 113 ILE A N 1
ATOM 881 C CA . ILE A 1 113 ? 15.025 -6.711 -8.773 1.00 96.88 113 ILE A CA 1
ATOM 882 C C . ILE A 1 113 ? 14.572 -5.898 -9.985 1.00 96.88 113 ILE A C 1
ATOM 884 O O . ILE A 1 113 ? 13.600 -6.247 -10.656 1.00 96.88 113 ILE A O 1
ATOM 888 N N . VAL A 1 114 ? 15.307 -4.830 -10.285 1.00 97.19 114 VAL A N 1
ATOM 889 C CA . VAL A 1 114 ? 15.118 -4.022 -11.492 1.00 97.19 114 VAL A CA 1
ATOM 890 C C . VAL A 1 114 ? 16.349 -4.155 -12.377 1.00 97.19 114 VAL A C 1
ATOM 892 O O . VAL A 1 114 ? 17.475 -3.889 -11.957 1.00 97.19 114 VAL A O 1
ATOM 895 N N . LEU A 1 115 ? 16.126 -4.555 -13.620 1.00 95.06 115 LEU A N 1
ATOM 896 C CA . LEU A 1 115 ? 17.131 -4.591 -14.669 1.00 95.06 115 LEU A CA 1
ATOM 897 C C . LEU A 1 115 ? 16.945 -3.357 -15.545 1.00 95.06 115 LEU A C 1
ATOM 899 O O . LEU A 1 115 ? 15.915 -3.201 -16.198 1.00 95.06 115 LEU A O 1
ATOM 903 N N . VAL A 1 116 ? 17.928 -2.471 -15.536 1.00 94.62 116 VAL A N 1
ATOM 904 C CA . VAL A 1 116 ? 17.961 -1.263 -16.357 1.00 94.62 116 VAL A CA 1
ATOM 905 C C . VAL A 1 116 ? 18.574 -1.602 -17.708 1.00 94.62 116 VAL A C 1
ATOM 907 O O . VAL A 1 116 ? 19.611 -2.259 -17.754 1.00 94.62 116 VAL A O 1
ATOM 910 N N . ARG A 1 117 ? 17.933 -1.170 -18.798 1.00 90.12 117 ARG A N 1
ATOM 911 C CA . ARG A 1 117 ? 18.312 -1.560 -20.164 1.00 90.12 117 ARG A CA 1
ATOM 912 C C . ARG A 1 117 ? 18.976 -0.454 -20.975 1.00 90.12 117 ARG A C 1
ATOM 914 O O . ARG A 1 117 ? 19.606 -0.754 -21.984 1.00 90.12 117 ARG A O 1
ATOM 921 N N . ASP A 1 118 ? 18.865 0.802 -20.552 1.00 84.62 118 ASP A N 1
ATOM 922 C CA . ASP A 1 118 ? 19.494 1.932 -21.236 1.00 84.62 118 ASP A CA 1
ATOM 923 C C . ASP A 1 118 ? 20.076 2.981 -20.273 1.00 84.62 118 ASP A C 1
ATOM 925 O O . ASP A 1 118 ? 19.853 2.970 -19.058 1.00 84.62 118 ASP A O 1
ATOM 929 N N . SER A 1 119 ? 20.853 3.909 -20.835 1.00 83.81 119 SER A N 1
ATOM 930 C CA . SER A 1 119 ? 21.535 4.968 -20.086 1.00 83.81 119 SER A CA 1
ATOM 931 C C . SER A 1 119 ? 20.591 6.037 -19.522 1.00 83.81 119 SER A C 1
ATOM 933 O O . SER A 1 119 ? 20.918 6.668 -18.511 1.00 83.81 119 SER A O 1
ATOM 935 N N . MET A 1 120 ? 19.417 6.239 -20.128 1.00 87.00 120 MET A N 1
ATOM 936 C CA . MET A 1 120 ? 18.410 7.178 -19.639 1.00 87.00 120 MET A CA 1
ATOM 937 C C . MET A 1 120 ? 17.808 6.651 -18.337 1.00 87.00 120 MET A C 1
ATOM 939 O O . MET A 1 120 ? 17.862 7.346 -17.323 1.00 87.00 120 MET A O 1
ATOM 943 N N . ALA A 1 121 ? 17.300 5.421 -18.328 1.00 86.69 121 ALA A N 1
ATOM 944 C CA . ALA A 1 121 ? 16.775 4.766 -17.139 1.00 86.69 121 ALA A CA 1
ATOM 945 C C . ALA A 1 121 ? 17.854 4.605 -16.060 1.00 86.69 121 ALA A C 1
ATOM 947 O O . ALA A 1 121 ? 17.570 4.804 -14.876 1.00 86.69 121 ALA A O 1
ATOM 948 N N . LEU A 1 122 ? 19.114 4.379 -16.453 1.00 89.38 122 LEU A N 1
ATOM 949 C CA . LEU A 1 122 ? 20.237 4.330 -15.515 1.00 89.38 122 LEU A CA 1
ATOM 950 C C . LEU A 1 122 ? 20.391 5.646 -14.745 1.00 89.38 122 LEU A C 1
ATOM 952 O O . LEU A 1 122 ? 20.544 5.629 -13.523 1.00 89.38 122 LEU A O 1
ATOM 956 N N . SER A 1 123 ? 20.249 6.789 -15.424 1.00 90.81 123 SER A N 1
ATOM 957 C CA . SER A 1 123 ? 20.275 8.113 -14.781 1.00 90.81 123 SER A CA 1
ATOM 958 C C . SER A 1 123 ? 19.106 8.358 -13.813 1.00 90.81 123 SER A C 1
ATOM 960 O O . SER A 1 123 ? 19.165 9.273 -12.991 1.00 90.81 123 SER A O 1
ATOM 962 N N . LYS A 1 124 ? 18.047 7.539 -13.884 1.00 92.69 124 LYS A N 1
ATOM 963 C CA . LYS A 1 124 ? 16.837 7.623 -13.051 1.00 92.69 124 LYS A CA 1
ATOM 964 C C . LYS A 1 124 ? 16.789 6.579 -11.936 1.00 92.69 124 LYS A C 1
ATOM 966 O O . LYS A 1 124 ? 15.816 6.560 -11.189 1.00 92.69 124 LYS A O 1
ATOM 971 N N . THR A 1 125 ? 17.830 5.761 -11.770 1.00 92.81 125 THR A N 1
ATOM 972 C CA . THR A 1 125 ? 17.893 4.675 -10.772 1.00 92.81 125 THR A CA 1
ATOM 973 C C . THR A 1 125 ? 17.511 5.130 -9.363 1.00 92.81 125 THR A C 1
ATOM 975 O O . THR A 1 125 ? 16.798 4.428 -8.651 1.00 92.81 125 THR A O 1
ATOM 978 N N . ASP A 1 126 ? 17.929 6.332 -8.971 1.00 92.19 126 ASP A N 1
ATOM 979 C CA . ASP A 1 126 ? 17.608 6.907 -7.666 1.00 92.19 126 ASP A CA 1
ATOM 980 C C . ASP A 1 126 ? 16.108 7.160 -7.493 1.00 92.19 126 ASP A C 1
ATOM 982 O O . ASP A 1 126 ? 15.539 6.806 -6.463 1.00 92.19 126 ASP A O 1
ATOM 986 N N . MET A 1 127 ? 15.467 7.719 -8.522 1.00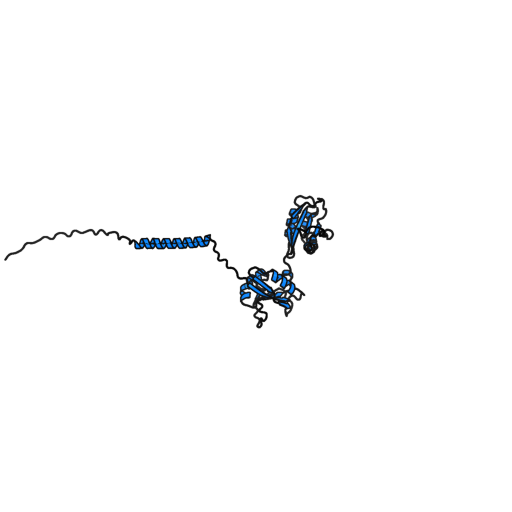 90.19 127 MET A N 1
ATOM 987 C CA . MET A 1 127 ? 14.026 7.968 -8.534 1.00 90.19 127 MET A CA 1
ATOM 988 C C . MET A 1 127 ? 13.245 6.654 -8.572 1.00 90.19 127 MET A C 1
ATOM 990 O O . MET A 1 127 ? 12.286 6.500 -7.824 1.00 90.19 127 MET A O 1
ATOM 994 N N . ILE A 1 128 ? 13.688 5.698 -9.394 1.00 94.12 128 ILE A N 1
ATOM 995 C CA . ILE A 1 128 ? 13.085 4.364 -9.503 1.00 94.12 128 ILE A CA 1
ATOM 996 C C . ILE A 1 128 ? 13.143 3.651 -8.148 1.00 94.12 128 ILE A C 1
ATOM 998 O O . ILE A 1 128 ? 12.131 3.158 -7.665 1.00 94.12 128 ILE A O 1
ATOM 1002 N N . SER A 1 129 ? 14.311 3.640 -7.501 1.00 92.31 129 SER A N 1
ATOM 1003 C CA . SER A 1 129 ? 14.501 3.024 -6.184 1.00 92.31 129 SER A CA 1
ATOM 1004 C C . SER A 1 129 ? 13.580 3.636 -5.128 1.00 92.31 129 SER A C 1
ATOM 1006 O O . SER A 1 129 ? 12.951 2.904 -4.369 1.00 92.31 129 SER A O 1
ATOM 1008 N N . GLN A 1 130 ? 13.468 4.967 -5.100 1.00 86.69 130 GLN A N 1
ATOM 1009 C CA . GLN A 1 130 ? 12.620 5.677 -4.142 1.00 86.69 130 GLN A CA 1
ATOM 1010 C C . GLN A 1 130 ? 11.128 5.443 -4.391 1.00 86.69 130 GLN A C 1
ATOM 1012 O O . GLN A 1 130 ? 10.407 5.134 -3.448 1.00 86.69 130 GLN A O 1
ATOM 1017 N N . GLN A 1 131 ? 10.664 5.568 -5.637 1.00 87.56 131 GLN A N 1
ATOM 1018 C CA . GLN A 1 131 ? 9.248 5.394 -5.975 1.00 87.56 131 GLN A CA 1
ATOM 1019 C C . GLN A 1 131 ? 8.785 3.953 -5.821 1.00 87.56 131 GLN A C 1
ATOM 1021 O O . GLN A 1 131 ? 7.675 3.708 -5.361 1.00 87.56 131 GLN A O 1
ATOM 1026 N N . LEU A 1 132 ? 9.633 2.998 -6.204 1.00 90.88 132 LEU A N 1
ATOM 1027 C CA . LEU A 1 132 ? 9.287 1.588 -6.122 1.00 90.88 132 LEU A CA 1
ATOM 1028 C C . LEU A 1 132 ? 9.671 0.960 -4.771 1.00 90.88 132 LEU A C 1
ATOM 1030 O O . LEU A 1 132 ? 9.455 -0.229 -4.570 1.00 90.88 132 LEU A O 1
ATOM 1034 N N . GLY A 1 133 ? 10.299 1.689 -3.846 1.00 89.62 133 GLY A N 1
ATOM 1035 C CA . GLY A 1 133 ? 10.773 1.107 -2.583 1.00 89.62 133 GLY A CA 1
ATOM 1036 C C . GLY A 1 133 ? 11.694 -0.114 -2.765 1.00 89.62 133 GLY A C 1
ATOM 1037 O O . GLY A 1 133 ? 11.794 -0.958 -1.874 1.00 89.62 133 GLY A O 1
ATOM 1038 N N . ILE A 1 134 ? 12.342 -0.245 -3.927 1.00 93.50 134 ILE A N 1
ATOM 1039 C CA . ILE A 1 134 ? 13.280 -1.330 -4.233 1.00 93.50 134 ILE A CA 1
ATOM 1040 C C . ILE A 1 134 ? 14.686 -0.822 -3.899 1.00 93.50 134 ILE A C 1
ATOM 1042 O O . ILE A 1 134 ? 15.085 0.227 -4.418 1.00 93.50 134 ILE A O 1
ATOM 1046 N N . PRO A 1 135 ? 15.467 -1.524 -3.056 1.00 92.25 135 PRO A N 1
ATOM 1047 C CA . PRO A 1 135 ? 16.820 -1.100 -2.709 1.00 92.25 135 PRO A CA 1
ATOM 1048 C C . PRO A 1 135 ? 17.696 -0.917 -3.951 1.00 92.25 135 PRO A C 1
ATOM 1050 O O . PRO A 1 135 ? 17.661 -1.745 -4.857 1.00 92.25 135 PRO A O 1
ATOM 1053 N N . LYS A 1 136 ? 18.557 0.109 -3.976 1.00 93.25 136 LYS A N 1
ATOM 1054 C CA . LYS A 1 136 ? 19.502 0.314 -5.093 1.00 93.25 136 LYS A CA 1
ATOM 1055 C C . LYS A 1 136 ? 20.406 -0.899 -5.349 1.00 93.25 136 LYS A C 1
ATOM 1057 O O . LYS A 1 136 ? 20.799 -1.120 -6.484 1.00 93.25 136 LYS A O 1
ATOM 1062 N N . SER A 1 137 ? 20.704 -1.700 -4.320 1.00 95.19 137 SER A N 1
ATOM 1063 C CA . SER A 1 137 ? 21.446 -2.966 -4.454 1.00 95.19 137 SER A CA 1
ATOM 1064 C C . SER A 1 137 ? 20.740 -4.002 -5.331 1.00 95.19 137 SER A C 1
ATOM 1066 O O . SER A 1 137 ? 21.385 -4.914 -5.836 1.00 95.19 137 SER A O 1
ATOM 1068 N N . ASN A 1 138 ? 19.426 -3.860 -5.503 1.00 96.44 138 ASN A N 1
ATOM 1069 C CA . ASN A 1 138 ? 18.575 -4.726 -6.308 1.00 96.44 138 ASN A CA 1
ATOM 1070 C C . ASN A 1 138 ? 18.296 -4.114 -7.689 1.00 96.44 138 ASN A C 1
ATOM 1072 O O . ASN A 1 138 ? 17.476 -4.642 -8.436 1.00 96.44 138 ASN A O 1
ATOM 1076 N N . ILE A 1 139 ? 18.961 -3.007 -8.034 1.00 96.38 139 ILE A N 1
ATOM 1077 C CA . ILE A 1 139 ? 18.898 -2.397 -9.357 1.00 96.38 139 ILE A CA 1
ATOM 1078 C C . ILE A 1 139 ? 20.247 -2.592 -10.037 1.00 96.38 139 ILE A C 1
ATOM 1080 O O . ILE A 1 139 ? 21.287 -2.212 -9.503 1.00 96.38 139 ILE A O 1
ATOM 1084 N N . SER A 1 140 ? 20.238 -3.195 -11.220 1.00 93.50 140 SER A N 1
ATOM 1085 C CA . SER A 1 140 ? 21.457 -3.475 -11.979 1.00 93.50 140 SER A CA 1
ATOM 1086 C C . SER A 1 140 ? 21.270 -3.149 -13.452 1.00 93.50 140 SER A C 1
ATOM 1088 O O . SER A 1 140 ? 20.159 -3.208 -13.975 1.00 93.50 140 SER A O 1
ATOM 1090 N N . MET A 1 141 ? 22.363 -2.784 -14.119 1.00 90.12 141 MET A N 1
ATOM 1091 C CA . MET A 1 141 ? 22.375 -2.609 -15.566 1.00 90.12 141 MET A CA 1
ATOM 1092 C C . MET A 1 141 ? 22.442 -3.983 -16.234 1.00 90.12 141 MET A C 1
ATOM 1094 O O . MET A 1 141 ? 23.283 -4.807 -15.876 1.00 90.12 141 MET A O 1
ATOM 1098 N N . SER A 1 142 ? 21.579 -4.215 -17.215 1.00 81.88 142 SER A N 1
ATOM 1099 C CA . SER A 1 142 ? 21.593 -5.402 -18.058 1.00 81.88 142 SER A CA 1
ATOM 1100 C C . SER A 1 142 ? 21.486 -4.959 -19.509 1.00 81.88 142 SER A C 1
ATOM 1102 O O . SER A 1 142 ? 20.430 -4.534 -19.975 1.00 81.88 142 SER A O 1
ATOM 1104 N N . GLU A 1 143 ? 22.605 -5.046 -20.221 1.00 67.88 143 GLU A N 1
ATOM 1105 C CA . GLU A 1 143 ? 22.610 -4.877 -21.668 1.00 67.88 143 GLU A CA 1
ATOM 1106 C C . GLU A 1 143 ? 22.032 -6.146 -22.301 1.00 67.88 143 GLU A C 1
ATOM 1108 O O . GLU A 1 143 ? 22.485 -7.256 -22.022 1.00 67.88 143 GLU A O 1
ATOM 1113 N N . ILE A 1 144 ? 21.002 -5.989 -23.130 1.00 64.25 144 ILE A N 1
ATOM 1114 C CA . ILE A 1 144 ? 20.426 -7.081 -23.916 1.00 64.25 144 ILE A CA 1
ATOM 1115 C C . ILE A 1 144 ? 20.678 -6.749 -25.379 1.00 64.25 144 ILE A C 1
ATOM 1117 O O . ILE A 1 144 ? 20.365 -5.647 -25.828 1.00 64.25 144 ILE A O 1
ATOM 1121 N N . GLU A 1 145 ? 21.196 -7.716 -26.134 1.00 61.66 145 GLU A N 1
ATOM 1122 C CA . GLU A 1 145 ? 21.550 -7.534 -27.548 1.00 61.66 145 GLU A CA 1
ATOM 1123 C C . GLU A 1 145 ? 20.336 -7.203 -28.439 1.00 61.66 145 GLU A C 1
ATOM 1125 O O . GLU A 1 145 ? 20.500 -6.667 -29.530 1.00 61.66 145 GLU A O 1
ATOM 1130 N N . ASN A 1 146 ? 19.109 -7.467 -27.969 1.00 64.69 146 ASN A N 1
ATOM 1131 C CA . ASN A 1 146 ? 17.871 -7.318 -28.730 1.00 64.69 146 ASN A CA 1
ATOM 1132 C C . ASN A 1 146 ? 16.726 -6.708 -27.897 1.00 64.69 146 ASN A C 1
ATOM 1134 O O . ASN A 1 146 ? 15.920 -7.418 -27.294 1.00 64.69 146 ASN A O 1
ATOM 1138 N N . ASN A 1 147 ? 16.608 -5.377 -27.899 1.00 78.88 147 ASN A N 1
ATOM 1139 C CA . ASN A 1 147 ? 15.521 -4.651 -27.230 1.00 78.88 147 ASN A CA 1
ATOM 1140 C C . ASN A 1 147 ? 14.368 -4.302 -28.194 1.00 78.88 147 ASN A C 1
ATOM 1142 O O . ASN A 1 147 ? 14.039 -3.132 -28.381 1.00 78.88 147 ASN A O 1
ATOM 1146 N N . PHE A 1 148 ? 13.747 -5.306 -28.828 1.00 80.56 148 PHE A N 1
ATOM 1147 C CA . PHE A 1 148 ? 12.688 -5.094 -29.837 1.00 80.56 148 PHE A CA 1
ATOM 1148 C C . PHE A 1 148 ? 11.491 -4.290 -29.320 1.00 80.56 148 PHE A C 1
ATOM 1150 O O . PHE A 1 148 ? 10.902 -3.500 -30.053 1.00 80.56 148 PHE A O 1
ATOM 1157 N N . LEU A 1 149 ? 11.136 -4.488 -28.051 1.00 83.31 149 LEU A N 1
ATOM 1158 C CA . LEU A 1 149 ? 10.032 -3.781 -27.411 1.00 83.31 149 LEU A CA 1
ATOM 1159 C C . LEU A 1 149 ? 10.424 -2.374 -26.937 1.00 83.31 149 LEU A C 1
ATOM 1161 O O . LEU A 1 149 ? 9.547 -1.652 -26.470 1.00 83.31 149 LEU A O 1
ATOM 1165 N N . ALA A 1 150 ? 11.696 -1.975 -27.084 1.00 88.75 150 ALA A N 1
ATOM 1166 C CA . ALA A 1 150 ? 12.254 -0.720 -26.582 1.00 88.75 150 ALA A CA 1
ATOM 1167 C C . ALA A 1 150 ? 11.838 -0.474 -25.121 1.00 88.75 150 ALA A C 1
ATOM 1169 O O . ALA A 1 150 ? 11.191 0.515 -24.788 1.00 88.75 150 ALA A O 1
ATOM 1170 N N . LEU A 1 151 ? 12.143 -1.473 -24.291 1.00 91.56 151 LEU A N 1
ATOM 1171 C CA . LEU A 1 151 ? 11.945 -1.470 -22.849 1.00 91.56 151 LEU A CA 1
ATOM 1172 C C . LEU A 1 151 ? 13.106 -0.732 -22.193 1.00 91.56 151 LEU A C 1
ATOM 1174 O O . LEU A 1 151 ? 14.261 -1.040 -22.487 1.00 91.56 151 LEU A O 1
ATOM 1178 N N . ASP A 1 152 ? 12.796 0.157 -21.262 1.00 94.75 152 ASP A N 1
ATOM 1179 C CA . ASP A 1 152 ? 13.794 0.932 -20.526 1.00 94.75 152 ASP A CA 1
ATOM 1180 C C . ASP A 1 152 ? 14.219 0.174 -19.259 1.00 94.75 152 ASP A C 1
ATOM 1182 O O . ASP A 1 152 ? 15.388 0.178 -18.865 1.00 94.75 152 ASP A O 1
ATOM 1186 N N . ILE A 1 153 ? 13.267 -0.535 -18.633 1.00 95.44 153 ILE A N 1
ATOM 1187 C CA . ILE A 1 153 ? 13.506 -1.372 -17.453 1.00 95.44 153 ILE A CA 1
ATOM 1188 C C . ILE A 1 153 ? 12.728 -2.694 -17.495 1.00 95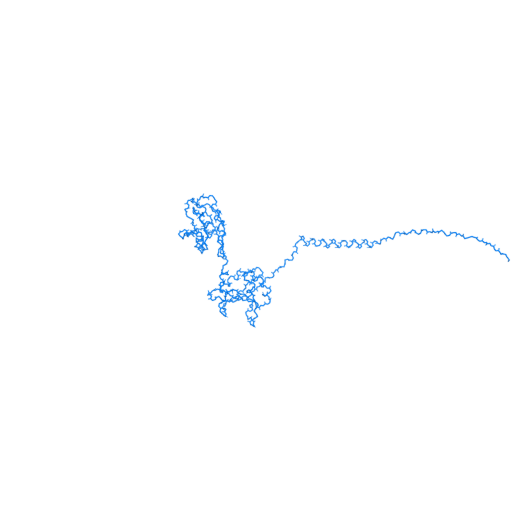.44 153 ILE A C 1
ATOM 1190 O O . ILE A 1 153 ? 11.679 -2.830 -18.130 1.00 95.44 153 ILE A O 1
ATOM 1194 N N . THR A 1 154 ? 13.218 -3.681 -16.751 1.00 95.75 154 THR A N 1
ATOM 1195 C CA . THR A 1 154 ? 12.500 -4.917 -16.422 1.00 95.75 154 THR A CA 1
ATOM 1196 C C . THR A 1 154 ? 12.463 -5.111 -14.926 1.00 95.75 154 THR A C 1
ATOM 1198 O O . THR A 1 154 ? 13.506 -5.158 -14.286 1.00 95.75 154 THR A O 1
ATOM 1201 N N . ILE A 1 155 ? 11.271 -5.263 -14.370 1.00 96.94 155 ILE A N 1
ATOM 1202 C CA . ILE A 1 155 ? 11.089 -5.602 -12.964 1.00 96.94 155 ILE A CA 1
ATOM 1203 C C . ILE A 1 155 ? 10.886 -7.108 -12.897 1.00 96.94 155 ILE A C 1
ATOM 1205 O O . ILE A 1 155 ? 9.871 -7.624 -13.368 1.00 96.94 155 ILE A O 1
ATOM 1209 N N . VAL A 1 156 ? 11.863 -7.816 -12.337 1.00 97.50 156 VAL A N 1
ATOM 1210 C CA . VAL A 1 156 ? 11.736 -9.248 -12.070 1.00 97.50 156 VAL A CA 1
ATOM 1211 C C . VAL A 1 156 ? 11.192 -9.401 -10.659 1.00 97.50 156 VAL A C 1
ATOM 1213 O O . VAL A 1 156 ? 11.851 -9.059 -9.678 1.00 97.50 156 VAL A O 1
ATOM 1216 N N . VAL A 1 157 ? 9.955 -9.872 -10.572 1.00 97.56 157 VAL A N 1
ATOM 1217 C CA . VAL A 1 157 ? 9.187 -9.976 -9.331 1.00 97.56 157 VAL A CA 1
ATOM 1218 C C . VAL A 1 157 ? 9.693 -11.151 -8.509 1.00 97.56 157 VAL A C 1
ATOM 1220 O O . VAL A 1 157 ? 9.663 -12.278 -8.994 1.00 97.56 157 VAL A O 1
ATOM 1223 N N . GLY A 1 158 ? 10.148 -10.903 -7.283 1.00 96.94 158 GLY A N 1
ATOM 1224 C CA . GLY A 1 158 ? 10.615 -11.947 -6.374 1.00 96.94 158 GLY A CA 1
ATOM 1225 C C . GLY A 1 158 ? 9.531 -12.479 -5.446 1.00 96.94 158 GLY A C 1
ATOM 1226 O O . GLY A 1 158 ? 8.371 -12.080 -5.506 1.00 96.94 158 GLY A O 1
ATOM 1227 N N . LYS A 1 159 ? 9.907 -13.394 -4.552 1.00 94.56 159 LYS A N 1
ATOM 1228 C CA . LYS A 1 159 ? 9.005 -13.931 -3.517 1.00 94.56 159 LYS A CA 1
ATOM 1229 C C . LYS A 1 159 ? 8.515 -12.875 -2.524 1.00 94.56 159 LYS A C 1
ATOM 1231 O O . LYS A 1 159 ? 7.525 -13.107 -1.846 1.00 94.56 159 LYS A O 1
ATOM 1236 N N . ASP A 1 160 ? 9.172 -11.723 -2.460 1.00 92.94 160 ASP A N 1
ATOM 1237 C CA . ASP A 1 160 ? 8.763 -10.581 -1.645 1.00 92.94 160 ASP A CA 1
ATOM 1238 C C . ASP A 1 160 ? 7.709 -9.675 -2.304 1.00 92.94 160 ASP A C 1
ATOM 1240 O O . ASP A 1 160 ? 7.469 -8.574 -1.810 1.00 92.94 160 ASP A O 1
ATOM 1244 N N . TYR A 1 161 ? 7.069 -10.131 -3.390 1.00 89.44 161 TYR A N 1
ATOM 1245 C CA . TYR A 1 161 ? 6.080 -9.355 -4.144 1.00 89.44 161 TYR A CA 1
ATOM 1246 C C . TYR A 1 161 ? 4.912 -8.821 -3.297 1.00 89.44 161 TYR A C 1
ATOM 1248 O O . TYR A 1 161 ? 4.365 -7.775 -3.629 1.00 89.44 161 TYR A O 1
ATOM 1256 N N . GLU A 1 162 ? 4.562 -9.497 -2.198 1.00 86.44 162 GLU A N 1
ATOM 1257 C CA . GLU A 1 162 ? 3.470 -9.105 -1.293 1.00 86.44 162 GLU A CA 1
ATOM 1258 C C . GLU A 1 162 ? 3.693 -7.718 -0.672 1.00 86.44 162 GLU A C 1
ATOM 1260 O O . GLU A 1 162 ? 2.733 -6.987 -0.443 1.00 86.44 162 GLU A O 1
ATOM 1265 N N . LYS A 1 163 ? 4.955 -7.292 -0.499 1.00 85.12 163 LYS A N 1
ATOM 1266 C CA . LYS A 1 163 ? 5.296 -5.925 -0.052 1.00 85.12 163 LYS A CA 1
ATOM 1267 C C . LYS A 1 163 ? 4.795 -4.845 -1.010 1.00 85.12 163 LYS A C 1
ATOM 1269 O O . LYS A 1 163 ? 4.607 -3.698 -0.623 1.00 85.12 163 LYS A O 1
ATOM 1274 N N . TYR A 1 164 ? 4.634 -5.215 -2.274 1.00 81.44 164 TYR A N 1
ATOM 1275 C CA . TYR A 1 164 ? 4.235 -4.346 -3.371 1.00 81.44 164 TYR A CA 1
ATOM 1276 C C . TYR A 1 164 ? 2.783 -4.621 -3.787 1.00 81.44 164 TYR A C 1
ATOM 1278 O O . TYR A 1 164 ? 2.333 -4.148 -4.823 1.00 81.44 164 TYR A O 1
ATOM 1286 N N . GLU A 1 165 ? 2.033 -5.405 -3.010 1.00 70.12 165 GLU A N 1
ATOM 1287 C CA . GLU A 1 165 ? 0.643 -5.741 -3.318 1.00 70.12 165 GLU A CA 1
ATOM 1288 C C . GLU A 1 165 ? -0.350 -4.705 -2.758 1.00 70.12 165 GLU A C 1
ATOM 1290 O O . GLU A 1 165 ? -1.413 -4.498 -3.347 1.00 70.12 165 GLU A O 1
ATOM 1295 N N . SER A 1 166 ? -0.005 -3.977 -1.690 1.00 58.81 166 SER A N 1
ATOM 1296 C CA . SER A 1 166 ? -0.933 -3.058 -1.023 1.00 58.81 166 SER A CA 1
ATOM 1297 C C . SER A 1 166 ? -0.351 -1.662 -0.810 1.00 58.81 166 SER A C 1
ATOM 1299 O O . SER A 1 166 ? 0.677 -1.476 -0.169 1.00 58.81 166 SER A O 1
ATOM 1301 N N . HIS A 1 167 ? -1.071 -0.645 -1.290 1.00 63.59 167 HIS A N 1
ATOM 1302 C CA . HIS A 1 167 ? -1.171 0.562 -0.473 1.00 63.59 167 HIS A CA 1
ATOM 1303 C C . HIS A 1 167 ? -2.194 0.250 0.608 1.00 63.59 167 HIS A C 1
ATOM 1305 O O . HIS A 1 167 ? -3.208 -0.379 0.274 1.00 63.59 167 HIS A O 1
ATOM 1311 N N . PRO A 1 168 ? -1.966 0.672 1.858 1.00 70.12 168 PRO A N 1
ATOM 1312 C CA . PRO A 1 168 ? -2.954 0.465 2.885 1.00 70.12 168 PRO A CA 1
ATOM 1313 C C . PRO A 1 168 ? -4.274 1.075 2.444 1.00 70.12 168 PRO A C 1
ATOM 1315 O O . PRO A 1 168 ? -4.351 2.233 2.023 1.00 70.12 168 PRO A O 1
ATOM 1318 N N . GLU A 1 169 ? -5.309 0.252 2.479 1.00 81.94 169 GLU A N 1
ATOM 1319 C CA . GLU A 1 169 ? -6.632 0.680 2.093 1.00 81.94 169 GLU A CA 1
ATOM 1320 C C . GLU A 1 169 ? -7.121 1.732 3.102 1.00 81.94 169 GLU A C 1
ATOM 1322 O O . GLU A 1 169 ? -7.201 1.451 4.296 1.00 81.94 169 GLU A O 1
ATOM 1327 N N . LEU A 1 170 ? -7.390 2.959 2.635 1.00 88.88 170 LEU A N 1
ATOM 1328 C CA . LEU A 1 170 ? -7.820 4.074 3.491 1.00 88.88 170 LEU A CA 1
ATOM 1329 C C . LEU A 1 170 ? -9.271 3.894 3.945 1.00 88.88 170 LEU A C 1
ATOM 1331 O O . LEU A 1 170 ? -10.191 4.217 3.202 1.00 88.88 170 LEU A O 1
ATOM 1335 N N . ILE A 1 171 ? -9.497 3.397 5.147 1.00 95.38 171 ILE A N 1
ATOM 1336 C CA . ILE A 1 171 ? -10.825 3.140 5.700 1.00 95.38 171 ILE A CA 1
ATOM 1337 C C . ILE A 1 171 ? -11.350 4.396 6.390 1.00 95.38 171 ILE A C 1
ATOM 1339 O O . ILE A 1 171 ? -10.853 4.799 7.447 1.00 95.38 171 ILE A O 1
ATOM 1343 N N . LEU A 1 172 ? -12.402 4.986 5.826 1.00 96.25 172 LEU A N 1
ATOM 1344 C CA . LEU A 1 172 ? -13.124 6.081 6.461 1.00 96.25 172 LEU A CA 1
ATOM 1345 C C . LEU A 1 172 ? -13.934 5.527 7.634 1.00 96.25 172 LEU A C 1
ATOM 1347 O O . LEU A 1 172 ? -14.780 4.655 7.451 1.00 96.25 172 LEU A O 1
ATOM 1351 N N . THR A 1 173 ? -13.678 6.003 8.847 1.00 97.50 173 THR A N 1
ATOM 1352 C CA . THR A 1 173 ? -14.222 5.386 10.062 1.00 97.50 173 THR A CA 1
ATOM 1353 C C . THR A 1 173 ? -14.900 6.403 10.962 1.00 97.50 173 THR A C 1
ATOM 1355 O O . THR A 1 173 ? -14.306 7.397 11.372 1.00 97.50 173 THR A O 1
ATOM 1358 N N . GLU A 1 174 ? -16.145 6.115 11.321 1.00 97.56 174 GLU A N 1
ATOM 1359 C CA . GLU A 1 174 ? -16.865 6.813 12.381 1.00 97.56 174 GLU A CA 1
ATOM 1360 C C . GLU A 1 174 ? -16.678 6.072 13.711 1.00 97.56 174 GLU A C 1
ATOM 1362 O O . GLU A 1 174 ? -16.699 4.841 13.751 1.00 97.56 174 GLU A O 1
ATOM 1367 N N . VAL A 1 175 ? -16.531 6.806 14.816 1.00 97.94 175 VAL A N 1
ATOM 1368 C CA . VAL A 1 175 ? -16.430 6.217 16.160 1.00 97.94 175 VAL A CA 1
ATOM 1369 C C . VAL A 1 175 ? -17.519 6.779 17.068 1.00 97.94 175 VAL A C 1
ATOM 1371 O O . VAL A 1 175 ? -17.564 7.977 17.346 1.00 97.94 175 VAL A O 1
ATOM 1374 N N . LEU A 1 176 ? -18.388 5.906 17.570 1.00 97.06 176 LEU A N 1
ATOM 1375 C CA . LEU A 1 176 ? -19.525 6.270 18.409 1.00 97.06 176 LEU A CA 1
ATOM 1376 C C . LEU A 1 176 ? -19.324 5.790 19.845 1.00 97.06 176 LEU A C 1
ATOM 1378 O O . LEU A 1 176 ? -19.000 4.633 20.100 1.00 97.06 176 LEU A O 1
ATOM 1382 N N . ASN A 1 177 ? -19.559 6.676 20.805 1.00 96.56 177 ASN A N 1
ATOM 1383 C CA . ASN A 1 177 ? -19.522 6.367 22.226 1.00 96.56 177 ASN A CA 1
ATOM 1384 C C . ASN A 1 177 ? -20.815 5.663 22.650 1.00 96.56 177 ASN A C 1
ATOM 1386 O O . ASN A 1 177 ? -21.831 6.323 22.871 1.00 96.56 177 ASN A O 1
ATOM 1390 N N . GLY A 1 178 ? -20.769 4.337 22.758 1.00 96.81 178 GLY A N 1
ATOM 1391 C CA . GLY A 1 178 ? -21.875 3.514 23.241 1.00 96.81 178 GLY A CA 1
ATOM 1392 C C . GLY A 1 178 ? -21.842 3.232 24.741 1.00 96.81 178 GLY A C 1
ATOM 1393 O O . GLY A 1 178 ? -22.845 2.779 25.274 1.00 96.81 178 GLY A O 1
ATOM 1394 N N . CYS A 1 179 ? -20.737 3.503 25.438 1.00 94.69 179 CYS A N 1
ATOM 1395 C CA . CYS A 1 179 ? -20.561 3.149 26.851 1.00 94.69 179 CYS A CA 1
ATOM 1396 C C . CYS A 1 179 ? -20.847 4.291 27.835 1.00 94.69 179 CYS A C 1
ATOM 1398 O O . CYS A 1 179 ? -20.780 4.104 29.047 1.00 94.69 179 CYS A O 1
ATOM 1400 N N . GLY A 1 180 ? -21.102 5.505 27.337 1.00 91.38 180 GLY A N 1
ATOM 1401 C CA . GLY A 1 180 ? -21.420 6.667 28.174 1.00 91.38 180 GLY A CA 1
ATOM 1402 C C . GLY A 1 180 ? -20.220 7.276 28.912 1.00 91.38 180 GLY A C 1
ATOM 1403 O O . GLY A 1 180 ? -20.370 8.278 29.613 1.00 91.38 180 GLY A O 1
ATOM 1404 N N . ILE A 1 181 ? -19.008 6.740 28.731 1.00 93.81 181 ILE A N 1
ATOM 1405 C CA . ILE A 1 181 ? -17.790 7.280 29.345 1.00 93.81 181 ILE A CA 1
ATOM 1406 C C . ILE A 1 181 ? -17.283 8.459 28.515 1.00 93.81 181 ILE A C 1
ATOM 1408 O O . ILE A 1 181 ? -16.966 8.330 27.330 1.00 93.81 181 ILE A O 1
ATOM 1412 N N . LYS A 1 182 ? -17.179 9.639 29.134 1.00 94.06 182 LYS A N 1
ATOM 1413 C CA . LYS A 1 182 ? -16.720 10.858 28.457 1.00 94.06 182 LYS A CA 1
ATOM 1414 C C . LYS A 1 182 ? -15.329 10.654 27.847 1.00 94.06 182 LYS A C 1
ATOM 1416 O O . LYS A 1 182 ? -14.371 10.353 28.548 1.00 94.06 182 LYS A O 1
ATOM 1421 N N . GLY A 1 183 ? -15.223 10.889 26.540 1.00 92.25 183 GLY A N 1
ATOM 1422 C CA . GLY A 1 183 ? -13.960 10.819 25.803 1.00 92.25 183 GLY A CA 1
ATOM 1423 C C . GLY A 1 183 ? -13.556 9.422 25.325 1.00 92.25 183 GLY A C 1
ATOM 1424 O O . GLY A 1 183 ? -12.552 9.333 24.623 1.00 92.25 183 GLY A O 1
ATOM 1425 N N . ALA A 1 184 ? -14.329 8.367 25.619 1.00 94.12 184 ALA A N 1
ATOM 1426 C CA . ALA A 1 184 ? -14.023 7.006 25.168 1.00 94.12 184 ALA A CA 1
ATOM 1427 C C . ALA A 1 184 ? -13.885 6.921 23.638 1.00 94.12 184 ALA A C 1
ATOM 1429 O O . ALA A 1 184 ? -12.864 6.450 23.147 1.00 94.12 184 ALA A O 1
ATOM 1430 N N . ALA A 1 185 ? -14.837 7.480 22.880 1.00 95.56 185 ALA A N 1
ATOM 1431 C CA . ALA A 1 185 ? -14.764 7.512 21.415 1.00 95.56 185 ALA A CA 1
ATOM 1432 C C . ALA A 1 185 ? -13.525 8.253 20.884 1.00 95.56 185 ALA A C 1
ATOM 1434 O O . ALA A 1 185 ? -12.910 7.801 19.926 1.00 95.56 185 ALA A O 1
ATOM 1435 N N . ASN A 1 186 ? -13.107 9.350 21.524 1.00 95.62 186 ASN A N 1
ATOM 1436 C CA . ASN A 1 186 ? -11.922 10.102 21.094 1.00 95.62 186 ASN A CA 1
ATOM 1437 C C . ASN A 1 186 ? -10.627 9.320 21.344 1.00 95.62 186 ASN A C 1
ATOM 1439 O O . ASN A 1 186 ? -9.742 9.308 20.496 1.00 95.62 186 ASN A O 1
ATOM 1443 N N . GLN A 1 187 ? -10.512 8.653 22.494 1.00 95.06 187 GLN A N 1
ATOM 1444 C CA . GLN A 1 187 ? -9.349 7.810 22.783 1.00 95.06 187 GLN A CA 1
ATOM 1445 C C . GLN A 1 187 ? -9.306 6.589 21.861 1.00 95.06 187 GLN A C 1
ATOM 1447 O O . GLN A 1 187 ? -8.248 6.242 21.346 1.00 95.06 187 GLN A O 1
ATOM 1452 N N . PHE A 1 188 ? -10.464 5.986 21.594 1.00 95.88 188 PHE A N 1
ATOM 1453 C CA . PHE A 1 188 ? -10.576 4.866 20.667 1.00 95.88 188 PHE A CA 1
ATOM 1454 C C . PHE A 1 188 ? -10.227 5.277 19.231 1.00 95.88 188 PHE A C 1
ATOM 1456 O O . PHE A 1 188 ? -9.504 4.562 18.550 1.00 95.88 188 PHE A O 1
ATOM 1463 N N . ALA A 1 189 ? -10.661 6.460 18.790 1.00 95.50 189 ALA A N 1
ATOM 1464 C CA . ALA A 1 189 ? -10.292 7.034 17.499 1.00 95.50 189 ALA A CA 1
ATOM 1465 C C . ALA A 1 189 ? -8.770 7.205 17.348 1.00 95.50 189 ALA A C 1
ATOM 1467 O O . ALA A 1 189 ? -8.215 6.841 16.315 1.00 95.50 189 ALA A O 1
ATOM 1468 N N . ILE A 1 190 ? -8.081 7.693 18.387 1.00 94.25 190 ILE A N 1
ATOM 1469 C CA . ILE A 1 190 ? -6.610 7.774 18.404 1.00 94.25 190 ILE A CA 1
ATOM 1470 C C . ILE A 1 190 ? -5.984 6.377 18.321 1.00 94.25 190 ILE A C 1
ATOM 1472 O O . ILE A 1 190 ? -4.996 6.180 17.624 1.00 94.25 190 ILE A O 1
ATOM 1476 N N . HIS A 1 191 ? -6.547 5.392 19.013 1.00 94.19 191 HIS A N 1
ATOM 1477 C CA . HIS A 1 191 ? -6.023 4.033 18.9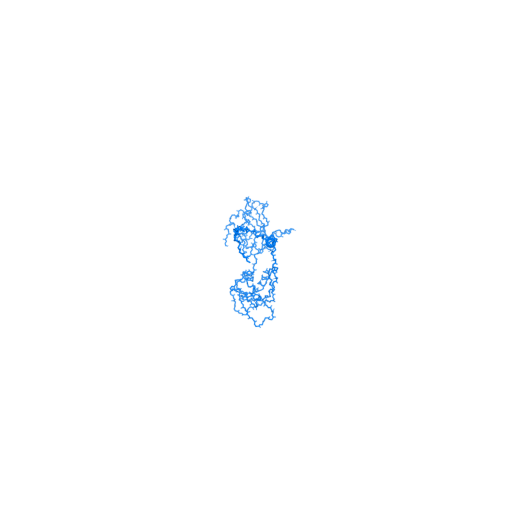65 1.00 94.19 191 HIS A CA 1
ATOM 1478 C C . HIS A 1 191 ? -6.213 3.376 17.590 1.00 94.19 191 HIS A C 1
ATOM 1480 O O . HIS A 1 191 ? -5.301 2.726 17.090 1.00 94.19 191 HIS A O 1
ATOM 1486 N N . LEU A 1 192 ? -7.346 3.602 16.921 1.00 94.12 192 LEU A N 1
ATOM 1487 C CA . LEU A 1 192 ? -7.573 3.101 15.562 1.00 94.12 192 LEU A CA 1
ATOM 1488 C C . LEU A 1 192 ? -6.534 3.616 14.573 1.00 94.12 192 LEU A C 1
ATOM 1490 O O . LEU A 1 192 ? -6.028 2.836 13.772 1.00 94.12 192 LEU A O 1
ATOM 1494 N N . THR A 1 193 ? -6.165 4.897 14.645 1.00 91.50 193 THR A N 1
ATOM 1495 C CA . THR A 1 193 ? -5.120 5.424 13.756 1.00 91.50 193 THR A CA 1
ATOM 1496 C C . THR A 1 193 ? -3.771 4.747 14.014 1.00 91.50 193 THR A C 1
ATOM 1498 O O . THR A 1 193 ? -3.052 4.472 13.054 1.00 91.50 193 THR A O 1
ATOM 1501 N N . GLN A 1 194 ? -3.467 4.376 15.264 1.00 91.62 194 GLN A N 1
ATOM 1502 C CA . GLN A 1 194 ? -2.274 3.599 15.638 1.00 91.62 194 GLN A CA 1
ATOM 1503 C C . GLN A 1 194 ? -2.315 2.134 15.173 1.00 91.62 194 GLN A C 1
ATOM 1505 O O . GLN A 1 194 ? -1.261 1.522 15.028 1.00 91.62 194 GLN A O 1
ATOM 1510 N N . LEU A 1 195 ? -3.501 1.570 14.920 1.00 89.75 195 LEU A N 1
ATOM 1511 C CA . LEU A 1 195 ? -3.667 0.214 14.377 1.00 89.75 195 LEU A CA 1
ATOM 1512 C C . LEU A 1 195 ? -3.506 0.136 12.852 1.00 89.75 195 LEU A C 1
ATOM 1514 O O . LEU A 1 195 ? -3.604 -0.966 12.291 1.00 89.75 195 LEU A O 1
ATOM 1518 N N . SER A 1 196 ? -3.273 1.274 12.192 1.00 88.25 196 SER A N 1
ATOM 1519 C CA . SER A 1 196 ? -2.920 1.320 10.774 1.00 88.25 196 SER A CA 1
ATOM 1520 C C . SER A 1 196 ? -1.646 0.511 10.512 1.00 88.25 196 SER A C 1
ATOM 1522 O O . SER A 1 196 ? -0.705 0.541 11.303 1.00 88.25 196 SER A O 1
ATOM 1524 N N . ASP A 1 197 ? -1.612 -0.219 9.405 1.00 84.19 197 ASP A N 1
ATOM 1525 C CA . ASP A 1 197 ? -0.487 -1.056 8.987 1.00 84.19 197 ASP A CA 1
ATOM 1526 C C . ASP A 1 197 ? -0.288 -0.991 7.465 1.00 84.19 197 ASP A C 1
ATOM 1528 O O . ASP A 1 197 ? -0.843 -0.126 6.795 1.00 84.19 197 ASP A O 1
ATOM 1532 N N . GLU A 1 198 ? 0.517 -1.898 6.911 1.00 75.38 198 GLU A N 1
ATOM 1533 C CA . GLU A 1 198 ? 0.806 -1.989 5.473 1.00 75.38 198 GLU A CA 1
ATOM 1534 C C . GLU A 1 198 ? -0.431 -2.330 4.612 1.00 75.38 198 GLU A C 1
ATOM 1536 O O . GLU A 1 198 ? -0.404 -2.154 3.392 1.00 75.38 198 GLU A O 1
ATOM 1541 N N . GLN A 1 199 ? -1.526 -2.804 5.223 1.00 78.00 199 GLN A N 1
ATOM 1542 C CA . GLN A 1 199 ? -2.733 -3.272 4.536 1.00 78.00 199 GLN A CA 1
ATOM 1543 C C . GLN A 1 199 ? -3.957 -2.369 4.750 1.00 78.00 199 GLN A C 1
ATOM 1545 O O . GLN A 1 199 ? -4.866 -2.387 3.920 1.00 78.00 199 GLN A O 1
ATOM 1550 N N . MET A 1 200 ? -4.023 -1.584 5.829 1.00 86.75 200 MET A N 1
ATOM 1551 C CA . MET A 1 200 ? -5.107 -0.621 6.072 1.00 86.75 200 MET A CA 1
ATOM 1552 C C . MET A 1 200 ? -4.655 0.596 6.867 1.00 86.75 200 MET A C 1
ATOM 1554 O O . MET A 1 200 ? -3.883 0.485 7.815 1.00 86.75 200 MET A O 1
ATOM 1558 N N . THR A 1 201 ? -5.215 1.751 6.527 1.00 91.06 201 THR A N 1
ATOM 1559 C CA . THR A 1 201 ? -5.082 2.995 7.289 1.00 91.06 201 THR A CA 1
ATOM 1560 C C . THR A 1 201 ? -6.458 3.490 7.689 1.00 91.06 201 THR A C 1
ATOM 1562 O O . THR A 1 201 ? -7.412 3.350 6.932 1.00 91.06 201 THR A O 1
ATOM 1565 N N . PHE A 1 202 ? -6.580 4.064 8.882 1.00 94.75 202 PHE A N 1
ATOM 1566 C CA . PHE A 1 202 ? -7.854 4.596 9.366 1.00 94.75 202 PHE A CA 1
ATOM 1567 C C . PHE A 1 202 ? -7.857 6.119 9.317 1.00 94.75 202 PHE A C 1
ATOM 1569 O O . PHE A 1 202 ? -7.011 6.765 9.936 1.00 94.75 202 PHE A O 1
ATOM 1576 N N . GLU A 1 203 ? -8.844 6.691 8.634 1.00 95.44 203 GLU A N 1
ATOM 1577 C CA . GLU A 1 203 ? -9.163 8.114 8.725 1.00 95.44 203 GLU A CA 1
ATOM 1578 C C . GLU A 1 203 ? -10.458 8.278 9.507 1.00 95.44 203 GLU A C 1
ATOM 1580 O O . GLU A 1 203 ? -11.511 7.761 9.130 1.00 95.44 203 GLU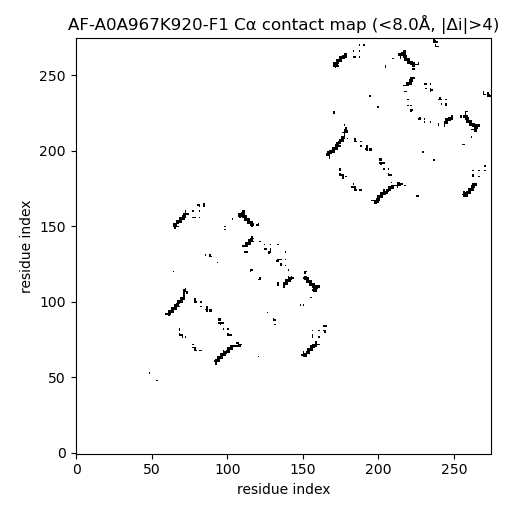 A O 1
ATOM 1585 N N . ILE A 1 204 ? -10.369 8.986 10.629 1.00 97.12 204 ILE A N 1
ATOM 1586 C CA . ILE A 1 204 ? -11.519 9.207 11.495 1.00 97.12 204 ILE A CA 1
ATOM 1587 C C . ILE A 1 204 ? -12.349 10.340 10.906 1.00 97.12 204 ILE A C 1
ATOM 1589 O O . ILE A 1 204 ? -11.950 11.501 10.966 1.00 97.12 204 ILE A O 1
ATOM 1593 N N . THR A 1 205 ? -13.512 10.002 10.358 1.00 95.62 205 THR A N 1
ATOM 1594 C CA . THR A 1 205 ? -14.420 10.991 9.768 1.00 95.62 205 THR A CA 1
ATOM 1595 C C . THR A 1 205 ? -15.173 11.760 10.841 1.00 95.62 205 THR A C 1
ATOM 1597 O O . THR A 1 205 ? -15.458 12.947 10.680 1.00 95.62 205 THR A O 1
ATOM 1600 N N . LYS A 1 206 ? -15.515 11.084 11.945 1.00 95.00 206 LYS A N 1
ATOM 1601 C CA . LYS A 1 206 ? -16.362 11.648 12.992 1.00 95.00 206 LYS A CA 1
ATOM 1602 C C . LYS A 1 206 ? -16.244 10.890 14.312 1.00 95.00 206 LYS A C 1
ATOM 1604 O O . LYS A 1 206 ? -16.122 9.665 14.320 1.00 95.00 206 LYS A O 1
ATOM 1609 N N . THR A 1 207 ? -16.358 11.619 15.425 1.00 96.62 207 THR A N 1
ATOM 1610 C CA . THR A 1 207 ? -16.584 11.044 16.756 1.00 96.62 207 THR A CA 1
ATOM 1611 C C . THR A 1 207 ? -17.847 11.621 17.390 1.00 96.62 207 THR A C 1
ATOM 1613 O O . THR A 1 207 ? -18.010 12.836 17.489 1.00 96.62 207 THR A O 1
ATOM 1616 N N . GLU A 1 208 ? -18.762 10.754 17.819 1.00 94.44 208 GLU A N 1
ATOM 1617 C CA . GLU A 1 208 ? -20.058 11.159 18.378 1.00 94.44 208 GLU A CA 1
ATOM 1618 C C . GLU A 1 208 ? -20.534 10.222 19.489 1.00 94.44 208 GLU A C 1
ATOM 1620 O O . GLU A 1 208 ? -19.857 9.276 19.882 1.00 94.44 208 GLU A O 1
ATOM 1625 N N . ASN A 1 209 ? -21.709 10.516 20.035 1.00 94.25 209 ASN A N 1
ATOM 1626 C CA . ASN A 1 209 ? -22.406 9.659 20.976 1.00 94.25 209 ASN A CA 1
ATOM 1627 C C . ASN A 1 209 ? -23.320 8.681 20.236 1.00 94.25 209 ASN A C 1
ATOM 1629 O O . ASN A 1 209 ? -24.040 9.073 19.317 1.00 94.25 209 ASN A O 1
ATOM 1633 N N . PHE A 1 210 ? -23.337 7.422 20.667 1.00 91.69 210 PHE A N 1
ATOM 1634 C CA . PHE A 1 210 ? -24.322 6.468 20.177 1.00 91.69 210 PHE A CA 1
ATOM 1635 C C . PHE A 1 210 ? -25.702 6.796 20.759 1.00 91.69 210 PHE A C 1
ATOM 1637 O O . PHE A 1 210 ? -25.811 7.342 21.856 1.00 91.69 210 PHE A O 1
ATOM 1644 N N . LYS A 1 211 ? -26.775 6.449 20.036 1.00 84.38 211 LYS A N 1
ATOM 1645 C CA . LYS A 1 211 ? -28.154 6.737 20.477 1.00 84.38 211 LYS A CA 1
ATOM 1646 C C . LYS A 1 211 ? -28.478 6.111 21.840 1.00 84.38 211 LYS A C 1
ATOM 1648 O O . LYS A 1 211 ? -29.247 6.690 22.600 1.00 84.38 211 LYS A O 1
ATOM 1653 N N . ASN A 1 212 ? -27.862 4.966 22.140 1.00 80.50 212 ASN A N 1
ATOM 1654 C CA . ASN A 1 212 ? -27.987 4.258 23.409 1.00 80.50 212 ASN A CA 1
ATOM 1655 C C . ASN A 1 212 ? -26.628 4.240 24.122 1.00 80.50 212 ASN A C 1
ATOM 1657 O O . ASN A 1 212 ? -25.647 3.760 23.565 1.00 80.50 212 ASN A O 1
ATOM 1661 N N . PHE A 1 213 ? -26.578 4.725 25.360 1.00 76.50 213 PHE A N 1
ATOM 1662 C CA . PHE A 1 213 ? -25.342 4.863 26.144 1.00 76.50 213 PHE A CA 1
ATOM 1663 C C . PHE A 1 213 ? -25.027 3.653 27.038 1.00 76.50 213 PHE A C 1
ATOM 1665 O O . PHE A 1 213 ? -24.347 3.802 28.050 1.00 76.50 213 PHE A O 1
ATOM 1672 N N . ASP A 1 214 ? -25.542 2.474 26.687 1.00 89.12 214 ASP A N 1
ATOM 1673 C CA . ASP A 1 214 ? -25.371 1.249 27.476 1.00 89.12 214 ASP A CA 1
ATOM 1674 C C . ASP A 1 214 ? -25.019 0.037 26.603 1.00 89.12 214 ASP A C 1
ATOM 1676 O O . ASP A 1 214 ? -25.625 -1.032 26.657 1.00 89.12 214 ASP A O 1
ATOM 1680 N N . VAL A 1 215 ? -24.050 0.232 25.714 1.00 93.94 215 VAL A N 1
ATOM 1681 C CA . VAL A 1 215 ? -23.501 -0.837 24.884 1.00 93.94 215 VAL A CA 1
ATOM 1682 C C . VAL A 1 215 ? -22.497 -1.636 25.713 1.00 93.94 215 VAL A C 1
ATOM 1684 O O . VAL A 1 215 ? -21.455 -1.122 26.119 1.00 93.94 215 VAL A O 1
ATOM 1687 N N . SER A 1 216 ? -22.802 -2.909 25.967 1.00 93.62 216 SER A N 1
ATOM 1688 C CA . SER A 1 216 ? -21.963 -3.793 26.784 1.00 93.62 216 SER A CA 1
ATOM 1689 C C . SER A 1 216 ? -20.639 -4.155 26.109 1.00 93.62 216 SER A C 1
ATOM 1691 O O . SER A 1 216 ? -19.585 -4.057 26.737 1.00 93.62 216 SER A O 1
ATOM 1693 N N . GLU A 1 217 ? -20.684 -4.535 24.833 1.00 96.25 217 GLU A N 1
ATOM 1694 C CA . GLU A 1 217 ? -19.523 -4.964 24.050 1.00 96.25 217 GLU A CA 1
ATOM 1695 C C . GLU A 1 217 ? -19.363 -4.107 22.795 1.00 96.25 217 GLU A C 1
ATOM 1697 O O . GLU A 1 217 ? -20.340 -3.779 22.120 1.00 96.25 217 GLU A O 1
ATOM 1702 N N . SER A 1 218 ? -18.118 -3.754 22.477 1.00 97.38 218 SER A N 1
ATOM 1703 C CA . SER A 1 218 ? -17.791 -2.992 21.276 1.00 97.38 218 SER A CA 1
ATOM 1704 C C . SER A 1 218 ? -18.142 -3.787 20.016 1.00 97.38 218 SER A C 1
ATOM 1706 O O . SER A 1 218 ? -17.985 -5.011 19.975 1.00 97.38 218 SER A O 1
ATOM 1708 N N . MET A 1 219 ? -18.600 -3.086 18.980 1.00 97.62 219 MET A N 1
ATOM 1709 C CA . MET A 1 219 ? -19.055 -3.682 17.718 1.00 97.62 219 MET A CA 1
ATOM 1710 C C . MET A 1 219 ? -18.609 -2.864 16.506 1.00 97.62 219 MET A C 1
ATOM 1712 O O . MET A 1 219 ? -18.360 -1.660 16.605 1.00 97.62 219 MET A O 1
ATOM 1716 N N . ILE A 1 220 ? -18.532 -3.533 15.358 1.00 98.19 220 ILE A N 1
ATOM 1717 C CA . ILE A 1 220 ? -18.176 -2.956 14.061 1.00 98.19 220 ILE A CA 1
ATOM 1718 C C . ILE A 1 220 ? -19.412 -3.013 13.165 1.00 98.19 220 ILE A C 1
ATOM 1720 O O . ILE A 1 220 ? -19.947 -4.090 12.920 1.00 98.19 220 ILE A O 1
ATOM 1724 N N . LEU A 1 221 ? -19.848 -1.865 12.656 1.00 96.81 221 LEU A N 1
ATOM 1725 C CA . LEU A 1 221 ? -20.930 -1.760 11.681 1.00 96.81 221 LEU A CA 1
ATOM 1726 C C . LEU A 1 221 ? -20.328 -1.529 10.293 1.00 96.81 221 LEU A C 1
ATOM 1728 O O . LEU A 1 221 ? -19.624 -0.541 10.075 1.00 96.81 221 LEU A O 1
ATOM 1732 N N . ILE A 1 222 ? -20.609 -2.429 9.356 1.00 96.94 222 ILE A N 1
ATOM 1733 C CA . ILE A 1 222 ? -20.146 -2.359 7.971 1.00 96.94 222 ILE A CA 1
ATOM 1734 C C . ILE A 1 222 ? -21.077 -1.448 7.175 1.00 96.94 222 ILE A C 1
ATOM 1736 O O . ILE A 1 222 ? -22.273 -1.712 7.086 1.00 96.94 222 ILE A O 1
ATOM 1740 N N . LYS A 1 223 ? -20.526 -0.391 6.572 1.00 95.25 223 LYS A N 1
ATOM 1741 C CA . LYS A 1 223 ? -21.290 0.595 5.789 1.00 95.25 223 LYS A CA 1
ATOM 1742 C C . LYS A 1 223 ? -21.046 0.491 4.287 1.00 95.25 223 LYS A C 1
ATOM 1744 O O . LYS A 1 223 ? -21.913 0.860 3.500 1.00 95.25 223 LYS A O 1
ATOM 1749 N N . THR A 1 224 ? -19.890 -0.028 3.878 1.00 93.75 224 THR A N 1
ATOM 1750 C CA . THR A 1 224 ? -19.503 -0.209 2.470 1.00 93.75 224 THR A CA 1
ATOM 1751 C C . THR A 1 224 ? -18.826 -1.565 2.259 1.00 93.75 224 THR A C 1
ATOM 1753 O O . THR A 1 224 ? -18.401 -2.218 3.211 1.00 93.75 224 THR A O 1
ATOM 1756 N N . GLY A 1 225 ? -18.671 -1.991 0.998 1.00 88.44 225 GLY A N 1
ATOM 1757 C CA . GLY A 1 225 ? -17.878 -3.187 0.666 1.00 88.44 225 GLY A CA 1
ATOM 1758 C C . GLY A 1 225 ? -16.398 -3.068 1.066 1.00 88.44 225 GLY A C 1
ATOM 1759 O O . GLY A 1 225 ? -15.752 -4.066 1.365 1.00 88.44 225 GLY A O 1
ATOM 1760 N N . LYS A 1 226 ? -15.876 -1.840 1.155 1.00 89.19 226 LYS A N 1
ATOM 1761 C CA . LYS A 1 226 ? -14.534 -1.557 1.675 1.00 89.19 226 LYS A CA 1
ATOM 1762 C C . LYS A 1 226 ? -14.432 -1.865 3.168 1.00 89.19 226 LYS A C 1
ATOM 1764 O O . LYS A 1 226 ? -13.505 -2.544 3.599 1.00 89.19 226 LYS A O 1
ATOM 1769 N N . GLY A 1 227 ? -15.437 -1.458 3.945 1.00 91.56 227 GLY A N 1
ATOM 1770 C CA . GLY A 1 227 ? -15.558 -1.845 5.350 1.00 91.56 227 GLY A CA 1
ATOM 1771 C C . GLY A 1 227 ? -15.678 -3.360 5.542 1.00 91.56 227 GLY A C 1
ATOM 1772 O O . GLY A 1 227 ? -15.029 -3.923 6.424 1.00 91.56 227 GLY A O 1
ATOM 1773 N N . GLU A 1 228 ? -16.450 -4.035 4.686 1.00 93.19 228 GLU A N 1
ATOM 1774 C CA . GLU A 1 228 ? -16.599 -5.497 4.701 1.00 93.19 228 GLU A CA 1
ATOM 1775 C C . GLU A 1 228 ? -15.239 -6.194 4.581 1.00 93.19 228 GLU A C 1
ATOM 1777 O O . GLU A 1 228 ? -14.905 -7.019 5.436 1.00 93.19 228 GLU A O 1
ATOM 1782 N N . GLY A 1 229 ? -14.421 -5.786 3.603 1.00 86.94 229 GLY A N 1
ATOM 1783 C CA . GLY A 1 229 ? -13.106 -6.372 3.328 1.00 86.94 229 GLY A CA 1
ATOM 1784 C C . GLY A 1 229 ? -12.107 -6.302 4.490 1.00 86.94 229 GLY A C 1
ATOM 1785 O O . GLY A 1 229 ? -11.247 -7.175 4.612 1.00 86.94 229 GLY A O 1
ATOM 1786 N N . VAL A 1 230 ? -12.232 -5.313 5.382 1.00 91.75 230 VAL A N 1
ATOM 1787 C CA . VAL A 1 230 ? -11.302 -5.121 6.514 1.00 91.75 230 VAL A CA 1
ATOM 1788 C C . VAL A 1 230 ? -11.875 -5.517 7.878 1.00 91.75 230 VAL A C 1
ATOM 1790 O O . VAL A 1 230 ? -11.113 -5.699 8.832 1.00 91.75 230 VAL A O 1
ATOM 1793 N N . SER A 1 231 ? -13.197 -5.668 7.989 1.00 94.81 231 SER A N 1
ATOM 1794 C CA . SER A 1 231 ? -13.925 -5.828 9.257 1.00 94.81 231 SER A CA 1
ATOM 1795 C C . SER A 1 231 ? -13.410 -6.983 10.125 1.00 94.81 231 SER A C 1
ATOM 1797 O O . SER A 1 231 ? -13.088 -6.777 11.294 1.00 94.81 231 SER A O 1
ATOM 1799 N N . ALA A 1 232 ? -13.239 -8.177 9.554 1.00 93.56 232 ALA A N 1
ATOM 1800 C CA . ALA A 1 232 ? -12.760 -9.356 10.278 1.00 93.56 232 ALA A CA 1
ATOM 1801 C C . ALA A 1 232 ? -11.306 -9.207 10.763 1.00 93.56 232 ALA A C 1
ATOM 1803 O O . ALA A 1 232 ? -10.936 -9.674 11.843 1.00 93.56 232 ALA A O 1
ATOM 1804 N N . ARG A 1 233 ? -10.450 -8.533 9.984 1.00 91.62 233 ARG A N 1
ATOM 1805 C CA . ARG A 1 233 ? -9.067 -8.240 10.393 1.00 91.62 233 ARG A CA 1
ATOM 1806 C C . ARG A 1 233 ? -9.047 -7.246 11.549 1.00 91.62 233 ARG A C 1
ATOM 1808 O O . ARG A 1 233 ? -8.354 -7.490 12.533 1.00 91.62 233 ARG A O 1
ATOM 1815 N N . LEU A 1 234 ? -9.823 -6.169 11.447 1.00 94.19 234 LEU A N 1
ATOM 1816 C CA . LEU A 1 234 ? -9.950 -5.172 12.506 1.00 94.19 234 LEU A CA 1
ATOM 1817 C C . LEU A 1 234 ? -10.523 -5.777 13.795 1.00 94.19 234 LEU A C 1
ATOM 1819 O O . LEU A 1 234 ? -9.992 -5.521 14.873 1.00 94.19 234 LEU A O 1
ATOM 1823 N N . ALA A 1 235 ? -11.543 -6.630 13.684 1.00 95.19 235 ALA A N 1
ATOM 1824 C CA . ALA A 1 235 ? -12.130 -7.326 14.822 1.00 95.19 235 ALA A CA 1
ATOM 1825 C C . ALA A 1 235 ? -11.089 -8.160 15.577 1.00 95.19 235 ALA A C 1
ATOM 1827 O O . ALA A 1 235 ? -10.982 -8.037 16.792 1.00 95.19 235 ALA A O 1
ATOM 1828 N N . ARG A 1 236 ? -10.245 -8.918 14.862 1.00 93.31 236 ARG A N 1
ATOM 1829 C CA . ARG A 1 236 ? -9.138 -9.674 15.473 1.00 93.31 236 ARG A CA 1
ATOM 1830 C C . ARG A 1 236 ? -8.120 -8.777 16.176 1.00 93.31 236 ARG A C 1
ATOM 1832 O O . ARG A 1 236 ? -7.704 -9.117 17.277 1.00 93.31 236 ARG A O 1
ATOM 1839 N N . LYS A 1 237 ? -7.741 -7.640 15.575 1.00 92.50 237 LYS A N 1
ATOM 1840 C CA . LYS A 1 237 ? -6.817 -6.681 16.211 1.00 92.50 237 LYS A CA 1
ATOM 1841 C C . LYS A 1 237 ? -7.382 -6.110 17.512 1.00 92.50 237 LYS A C 1
ATOM 1843 O O . LYS A 1 237 ? -6.646 -5.949 18.472 1.00 92.50 237 LYS A O 1
ATOM 1848 N N . LEU A 1 238 ? -8.683 -5.831 17.537 1.00 94.62 238 LEU A N 1
ATOM 1849 C CA . LEU A 1 238 ? -9.373 -5.259 18.692 1.00 94.62 238 LEU A CA 1
ATOM 1850 C C . LEU A 1 238 ? -9.910 -6.318 19.671 1.00 94.62 238 LEU A C 1
ATOM 1852 O O . LEU A 1 238 ? -10.488 -5.950 20.689 1.00 94.62 238 LEU A O 1
ATOM 1856 N N . ASP A 1 239 ? -9.768 -7.615 19.384 1.00 95.38 239 ASP A N 1
ATOM 1857 C CA . ASP A 1 239 ? -10.417 -8.710 20.127 1.00 95.38 239 ASP A CA 1
ATOM 1858 C C . ASP A 1 239 ? -11.968 -8.588 20.182 1.00 95.38 239 ASP A C 1
ATOM 1860 O O . ASP A 1 239 ? -12.641 -8.978 21.137 1.00 95.38 239 ASP A O 1
ATOM 1864 N N . ILE A 1 240 ? -12.576 -8.021 19.138 1.00 96.19 240 ILE A N 1
ATOM 1865 C CA . ILE A 1 240 ? -14.035 -7.966 18.969 1.00 96.19 240 ILE A CA 1
ATOM 1866 C C . ILE A 1 240 ? -14.517 -9.302 18.394 1.00 96.19 240 ILE A C 1
ATOM 1868 O O . ILE A 1 240 ? -13.965 -9.813 17.419 1.00 96.19 240 ILE A O 1
ATOM 1872 N N . LYS A 1 241 ? -15.569 -9.869 18.990 1.00 95.56 241 LYS A N 1
ATOM 1873 C CA . LYS A 1 241 ? -16.153 -11.139 18.546 1.00 95.56 241 LYS A CA 1
ATOM 1874 C C . LYS A 1 241 ? -16.794 -10.995 17.165 1.00 95.56 241 LYS A C 1
ATOM 1876 O O . LYS A 1 241 ? -17.397 -9.970 16.863 1.00 95.56 241 LYS A O 1
ATOM 1881 N N . GLU A 1 242 ? -16.750 -12.055 16.361 1.00 94.19 242 GLU A N 1
ATOM 1882 C CA . GLU A 1 242 ? -17.336 -12.061 15.011 1.00 94.19 242 GLU A CA 1
ATOM 1883 C C . GLU A 1 242 ? -18.841 -11.751 15.004 1.00 94.19 242 GLU A C 1
ATOM 1885 O O . GLU A 1 242 ? -19.326 -11.079 14.101 1.00 94.19 242 GLU A O 1
ATOM 1890 N N . ASN A 1 243 ? -19.581 -12.162 16.041 1.00 96.25 243 ASN A N 1
ATOM 1891 C CA . ASN A 1 243 ? -21.007 -11.845 16.181 1.00 96.25 243 ASN A CA 1
ATOM 1892 C C . ASN A 1 243 ? -21.292 -10.364 16.505 1.00 96.25 243 ASN A C 1
ATOM 1894 O O . ASN A 1 243 ? -22.449 -9.954 16.449 1.00 96.25 243 ASN A O 1
ATOM 1898 N N . ASN A 1 244 ? -20.260 -9.571 16.813 1.00 97.25 244 ASN A N 1
ATOM 1899 C CA . ASN A 1 244 ? -20.331 -8.118 16.974 1.00 97.25 244 ASN A CA 1
ATOM 1900 C C . ASN A 1 244 ? -19.862 -7.381 15.701 1.00 97.25 244 ASN A C 1
ATOM 1902 O O . ASN A 1 244 ? -19.594 -6.180 15.746 1.00 97.25 244 ASN A O 1
ATOM 1906 N N . ILE A 1 245 ? -19.751 -8.078 14.565 1.00 97.88 245 ILE A N 1
ATOM 1907 C CA . ILE A 1 245 ? -19.612 -7.474 13.238 1.00 97.88 245 ILE A CA 1
ATOM 1908 C C . ILE A 1 245 ? -20.990 -7.506 12.572 1.00 97.88 245 ILE A C 1
ATOM 1910 O O . ILE A 1 245 ? -21.562 -8.573 12.362 1.00 97.88 245 ILE A O 1
ATOM 1914 N N . ILE A 1 246 ? -21.541 -6.335 12.263 1.00 96.69 246 ILE A N 1
ATOM 1915 C CA . ILE A 1 246 ? -22.919 -6.175 11.793 1.00 96.69 246 ILE A CA 1
ATOM 1916 C C . ILE A 1 246 ? -22.901 -5.536 10.407 1.00 96.69 246 ILE A C 1
ATOM 1918 O O . ILE A 1 246 ? -22.280 -4.494 10.209 1.00 96.69 246 ILE A O 1
ATOM 1922 N N . ASP A 1 247 ? -23.610 -6.130 9.450 1.00 94.88 247 ASP A N 1
ATOM 1923 C CA . ASP A 1 247 ? -23.852 -5.513 8.146 1.00 94.88 247 ASP A CA 1
ATOM 1924 C C . ASP A 1 247 ? -24.934 -4.428 8.265 1.00 94.88 247 ASP A C 1
ATOM 1926 O O . ASP A 1 247 ? -26.102 -4.728 8.515 1.00 94.88 247 ASP A O 1
ATOM 1930 N N . ASP A 1 248 ? -24.540 -3.164 8.105 1.00 93.25 248 ASP A N 1
ATOM 1931 C CA . ASP A 1 248 ? -25.412 -1.991 8.218 1.00 93.25 248 ASP A CA 1
ATOM 1932 C C . ASP A 1 248 ? -25.440 -1.171 6.916 1.00 93.25 248 ASP A C 1
ATOM 1934 O O . ASP A 1 248 ? -25.533 0.059 6.905 1.00 93.25 248 ASP A O 1
ATOM 1938 N N . ARG A 1 249 ? -25.380 -1.868 5.776 1.00 91.50 249 ARG A N 1
ATOM 1939 C CA . ARG A 1 249 ? -25.481 -1.275 4.431 1.00 91.50 249 ARG A CA 1
ATOM 1940 C C . ARG A 1 249 ? -26.910 -0.892 4.026 1.00 91.50 249 ARG A C 1
ATOM 1942 O O . ARG A 1 249 ? -27.136 -0.466 2.899 1.00 91.50 249 ARG A O 1
ATOM 1949 N N . SER A 1 250 ? -27.893 -1.036 4.918 1.00 78.69 250 SER A N 1
ATOM 1950 C CA . SER A 1 250 ? -29.326 -0.902 4.596 1.00 78.69 250 SER A CA 1
ATOM 1951 C C . SER A 1 250 ? -29.849 0.549 4.527 1.00 78.69 250 SER A C 1
ATOM 1953 O O . SER A 1 250 ? -31.049 0.776 4.349 1.00 78.69 250 SER A O 1
ATOM 1955 N N . GLY A 1 251 ? -28.966 1.545 4.657 1.00 70.06 251 GLY A N 1
ATOM 1956 C CA . GLY A 1 251 ? -29.304 2.970 4.632 1.00 70.06 251 GLY A CA 1
ATOM 1957 C C . GLY A 1 251 ? -29.829 3.475 3.279 1.00 70.06 251 GLY A C 1
ATOM 1958 O O . GLY A 1 251 ? -29.366 3.068 2.219 1.00 70.06 251 GLY A O 1
ATOM 1959 N N . LYS A 1 252 ? -30.786 4.415 3.313 1.00 66.62 252 LYS A N 1
ATOM 1960 C CA . LYS A 1 252 ? -31.299 5.110 2.110 1.00 66.62 252 LYS A CA 1
ATOM 1961 C C . LYS A 1 252 ? -30.325 6.152 1.543 1.00 66.62 252 LYS A C 1
ATOM 1963 O O . LYS A 1 252 ? -30.517 6.607 0.420 1.00 66.62 252 LYS A O 1
ATOM 1968 N N . GLU A 1 253 ? -29.332 6.555 2.327 1.00 76.19 253 GLU A N 1
ATOM 1969 C CA . GLU A 1 253 ? -28.355 7.588 1.985 1.00 76.19 253 GLU A CA 1
ATOM 1970 C C . GLU A 1 253 ? -26.983 6.966 1.730 1.00 76.19 253 GLU A C 1
ATOM 1972 O O . GLU A 1 253 ? -26.649 5.925 2.300 1.00 76.19 253 GLU A O 1
ATOM 1977 N N . ALA A 1 254 ? -26.185 7.615 0.878 1.00 80.12 254 ALA A N 1
ATOM 1978 C CA . ALA A 1 254 ? -24.813 7.193 0.638 1.00 80.12 254 ALA A CA 1
ATOM 1979 C C . ALA A 1 254 ? -24.001 7.294 1.945 1.00 80.12 254 ALA A C 1
ATOM 1981 O O . ALA A 1 254 ? -24.029 8.344 2.597 1.00 80.12 254 ALA A O 1
ATOM 1982 N N . PRO A 1 255 ? -23.287 6.231 2.344 1.00 85.69 255 PRO A N 1
ATOM 1983 C CA . PRO A 1 255 ? -22.551 6.220 3.599 1.00 85.69 255 PRO A CA 1
ATOM 1984 C C . PRO A 1 255 ? -21.375 7.206 3.557 1.00 85.69 255 PRO A C 1
ATOM 1986 O O . PRO A 1 255 ? -20.657 7.294 2.563 1.00 85.69 255 PRO A O 1
ATOM 1989 N N . GLN A 1 256 ? -21.177 7.947 4.650 1.00 88.56 256 GLN A N 1
ATOM 1990 C CA . GLN A 1 256 ? -20.061 8.895 4.814 1.00 88.56 256 GLN A CA 1
ATOM 1991 C C . GLN A 1 256 ? -18.804 8.254 5.428 1.00 88.56 256 GLN A C 1
ATOM 1993 O O . GLN A 1 256 ? -17.770 8.905 5.559 1.00 88.56 256 GLN A O 1
ATOM 1998 N N . SER A 1 257 ? -18.896 6.985 5.819 1.00 93.88 257 SER A N 1
ATOM 1999 C CA . SER A 1 257 ? -17.810 6.163 6.346 1.00 93.88 257 SER A CA 1
ATOM 2000 C C . SER A 1 257 ? -17.913 4.754 5.765 1.00 93.88 257 SER A C 1
ATOM 2002 O O . SER A 1 257 ? -18.989 4.317 5.362 1.00 93.88 257 SER A O 1
ATOM 2004 N N . ASP A 1 258 ? -16.798 4.034 5.723 1.00 96.50 258 ASP A N 1
ATOM 2005 C CA . ASP A 1 258 ? -16.738 2.618 5.363 1.00 96.50 258 ASP A CA 1
ATOM 2006 C C . ASP A 1 258 ? -17.142 1.717 6.535 1.00 96.50 258 ASP A C 1
ATOM 2008 O O . ASP A 1 258 ? -17.761 0.666 6.342 1.00 96.50 258 ASP A O 1
ATOM 2012 N N . LEU A 1 259 ? -16.820 2.159 7.755 1.00 96.94 259 LEU A N 1
ATOM 2013 C CA . LEU A 1 259 ? -17.148 1.502 9.016 1.00 96.94 259 LEU A CA 1
ATOM 2014 C C . LEU A 1 259 ? -17.655 2.507 10.056 1.00 96.94 259 LEU A C 1
ATOM 2016 O O . LEU A 1 259 ? -17.222 3.661 10.100 1.00 96.94 259 LEU A O 1
ATOM 2020 N N . THR A 1 260 ? -18.502 2.025 10.962 1.00 97.19 260 THR A N 1
ATOM 2021 C CA . THR A 1 260 ? -18.762 2.679 12.250 1.00 97.19 260 THR A CA 1
ATOM 2022 C C . THR A 1 260 ? -18.337 1.737 13.371 1.00 97.19 260 THR A C 1
ATOM 2024 O O . THR A 1 260 ? -18.781 0.593 13.414 1.00 97.19 260 THR A O 1
ATOM 2027 N N . ILE A 1 261 ? -17.512 2.204 14.306 1.00 97.69 261 ILE A N 1
ATOM 2028 C CA . ILE A 1 261 ? -17.195 1.463 15.530 1.00 97.69 261 ILE A CA 1
ATOM 2029 C C . ILE A 1 261 ? -18.021 2.027 16.671 1.00 97.69 261 ILE A C 1
ATOM 2031 O O . ILE A 1 261 ? -17.891 3.199 17.019 1.00 97.69 261 ILE A O 1
ATOM 2035 N N . VAL A 1 262 ? -18.849 1.183 17.280 1.00 97.69 262 VAL A N 1
ATOM 2036 C CA . VAL A 1 262 ? -19.573 1.538 18.501 1.00 97.69 262 VAL A CA 1
ATOM 2037 C C . VAL A 1 262 ? -18.780 1.012 19.689 1.00 97.69 262 VAL A C 1
ATOM 2039 O O . VAL A 1 262 ? -18.576 -0.191 19.838 1.00 97.69 262 VAL A O 1
ATOM 2042 N N . VAL A 1 263 ? -18.309 1.935 20.519 1.00 97.31 263 VAL A N 1
ATOM 2043 C CA . VAL A 1 263 ? -17.429 1.678 21.660 1.00 97.31 263 VAL A CA 1
ATOM 2044 C C . VAL A 1 263 ? -18.267 1.275 22.874 1.00 97.31 263 VAL A C 1
ATOM 2046 O O . VAL A 1 263 ? -19.041 2.088 23.380 1.00 97.31 263 VAL A O 1
ATOM 2049 N N . GLY A 1 264 ? -18.119 0.029 23.327 1.00 96.88 264 GLY A N 1
ATOM 2050 C CA . GLY A 1 264 ? -18.829 -0.541 24.476 1.00 96.88 264 GLY A CA 1
ATOM 2051 C C . GLY A 1 264 ? -18.083 -0.397 25.808 1.00 96.88 264 GLY A C 1
ATOM 2052 O O . GLY A 1 264 ? -17.000 0.187 25.884 1.00 96.88 264 GLY A O 1
ATOM 2053 N N . HIS A 1 265 ? -18.667 -0.908 26.896 1.00 95.62 265 HIS A N 1
ATOM 2054 C CA . HIS A 1 265 ? -18.057 -0.881 28.241 1.00 95.62 265 HIS A CA 1
ATOM 2055 C C . HIS A 1 265 ? -16.717 -1.629 28.309 1.00 95.62 265 HIS A C 1
ATOM 2057 O O . HIS A 1 265 ? -15.894 -1.373 29.188 1.00 95.62 265 HIS A O 1
ATOM 2063 N N . ASP A 1 266 ? -16.459 -2.514 27.350 1.00 94.94 266 ASP A N 1
ATOM 2064 C CA . ASP A 1 266 ? -15.207 -3.247 27.182 1.00 94.94 266 ASP A CA 1
ATOM 2065 C C . ASP A 1 266 ? -14.053 -2.433 26.561 1.00 94.94 266 ASP A C 1
ATOM 2067 O O . ASP A 1 266 ? -12.938 -2.951 26.487 1.00 94.94 266 ASP A O 1
ATOM 2071 N N . TRP A 1 267 ? -14.267 -1.171 26.165 1.00 91.81 267 TRP A N 1
ATOM 2072 C CA . TRP A 1 267 ? -13.306 -0.354 25.403 1.00 91.81 267 TRP A CA 1
ATOM 2073 C C . TRP A 1 267 ? -11.884 -0.313 25.972 1.00 91.81 267 TRP A C 1
ATOM 2075 O O . TRP A 1 267 ? -10.921 -0.382 25.214 1.00 91.81 267 TRP A O 1
ATOM 2085 N N . GLY A 1 268 ? -11.729 -0.247 27.299 1.00 89.62 268 GLY A N 1
ATOM 2086 C CA . GLY A 1 268 ? -10.413 -0.198 27.938 1.00 89.62 268 GLY A CA 1
ATOM 2087 C C . GLY A 1 268 ? -9.570 -1.444 27.651 1.00 89.62 268 GLY A C 1
ATOM 2088 O O . GLY A 1 268 ? -8.363 -1.332 27.463 1.00 89.62 268 GLY A O 1
ATOM 2089 N N . LYS A 1 269 ? -10.207 -2.618 27.533 1.00 90.94 269 LYS A N 1
ATOM 2090 C CA . LYS A 1 269 ? -9.531 -3.868 27.142 1.00 90.94 269 LYS A CA 1
ATOM 2091 C C . LYS A 1 269 ? -9.094 -3.828 25.678 1.00 90.94 269 LYS A C 1
ATOM 2093 O O . LYS A 1 269 ? -8.032 -4.346 25.345 1.00 90.94 269 LYS A O 1
ATOM 2098 N N . ARG A 1 270 ? -9.900 -3.185 24.826 1.00 88.31 270 ARG A N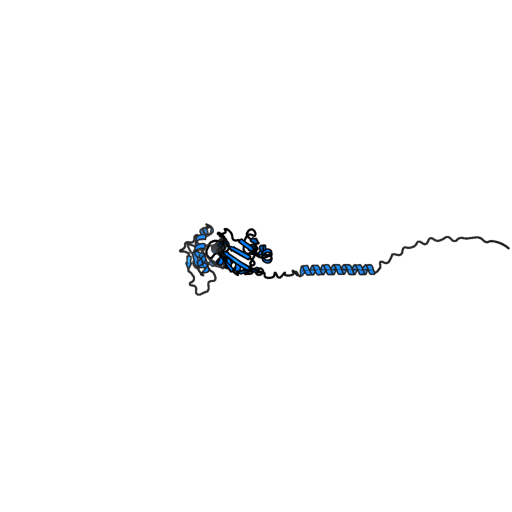 1
ATOM 2099 C CA . ARG A 1 270 ? -9.658 -3.049 23.382 1.00 88.31 270 ARG A CA 1
ATOM 2100 C C . ARG A 1 270 ? -8.434 -2.185 23.086 1.00 88.31 270 ARG A C 1
ATOM 2102 O O . ARG A 1 270 ? -7.703 -2.504 22.165 1.00 88.31 270 ARG A O 1
ATOM 2109 N N . LEU A 1 271 ? -8.163 -1.163 23.904 1.00 87.50 271 LEU A N 1
ATOM 2110 C CA . LEU A 1 271 ? -6.974 -0.307 23.756 1.00 87.50 271 LEU A CA 1
ATOM 2111 C C . LEU A 1 271 ? -5.646 -1.020 24.037 1.00 87.50 271 LEU A C 1
ATOM 2113 O O . LEU A 1 271 ? -4.590 -0.561 23.611 1.00 87.50 271 LEU A O 1
ATOM 2117 N N . THR A 1 272 ? -5.690 -2.101 24.812 1.00 81.75 272 THR A N 1
ATOM 2118 C CA . THR A 1 272 ? -4.511 -2.895 25.185 1.00 81.75 272 THR A CA 1
ATOM 2119 C C . THR A 1 272 ? -4.393 -4.189 24.385 1.00 81.75 272 THR A C 1
ATOM 2121 O O . THR A 1 272 ? -3.437 -4.937 24.574 1.00 81.75 272 THR A O 1
ATOM 2124 N N . ALA A 1 273 ? -5.372 -4.477 23.525 1.00 70.19 273 ALA A N 1
ATOM 2125 C CA . ALA A 1 273 ? -5.338 -5.627 22.644 1.00 70.19 273 ALA A CA 1
ATOM 2126 C C . ALA A 1 273 ? -4.368 -5.327 21.494 1.00 70.19 273 ALA A C 1
ATOM 2128 O O . ALA A 1 273 ? -4.677 -4.598 20.559 1.00 70.19 273 ALA A O 1
ATOM 2129 N N . SER A 1 274 ? -3.159 -5.864 21.590 1.00 54.19 274 SER A N 1
ATOM 2130 C CA . SER A 1 274 ? -2.198 -5.887 20.492 1.00 54.19 274 SER A CA 1
ATOM 2131 C C . SER A 1 274 ? -1.560 -7.270 20.482 1.00 54.19 274 SER A C 1
ATOM 2133 O O . SER A 1 274 ? -0.736 -7.564 21.348 1.00 54.19 274 SER A O 1
ATOM 2135 N N . ASN A 1 275 ? -2.016 -8.114 19.553 1.00 47.06 275 ASN A N 1
ATOM 2136 C CA . ASN A 1 275 ? -1.389 -9.389 19.199 1.00 47.06 275 ASN A CA 1
ATOM 2137 C C . ASN A 1 275 ? -0.492 -9.190 17.981 1.00 47.06 275 ASN A C 1
ATOM 2139 O O . ASN A 1 275 ? -0.991 -8.589 17.000 1.00 47.06 275 ASN A O 1
#